Protein AF-A0AAP1RC99-F1 (afdb_monomer_lite)

Radius of gyration: 32.07 Å; chains: 1; bounding box: 82×51×66 Å

Organism: Escherichia coli (NCBI:txid562)

Structure (mmCIF, N/CA/C/O backbone):
data_AF-A0AAP1RC99-F1
#
_entry.id   AF-A0AAP1RC99-F1
#
loop_
_atom_site.group_PDB
_atom_site.id
_atom_site.type_symbol
_atom_site.label_atom_id
_atom_site.label_alt_id
_atom_site.label_comp_id
_atom_site.label_asym_id
_atom_site.label_entity_id
_atom_site.label_seq_id
_atom_site.pdbx_PDB_ins_code
_atom_site.Cartn_x
_atom_site.Cartn_y
_atom_site.Cartn_z
_atom_site.occupancy
_atom_site.B_iso_or_equiv
_atom_site.auth_seq_id
_atom_site.auth_comp_id
_atom_site.auth_asym_id
_atom_site.auth_atom_id
_atom_site.pdbx_PDB_model_num
ATOM 1 N N . LEU A 1 1 ? 2.411 7.447 -9.558 1.00 87.31 1 LEU A N 1
ATOM 2 C CA . LEU A 1 1 ? 3.625 6.627 -9.796 1.00 87.31 1 LEU A CA 1
ATOM 3 C C . LEU A 1 1 ? 3.711 6.108 -11.229 1.00 87.31 1 LEU A C 1
ATOM 5 O O . LEU A 1 1 ? 4.695 6.411 -11.878 1.00 87.31 1 LEU A O 1
ATOM 9 N N . TRP A 1 2 ? 2.696 5.410 -11.758 1.00 92.44 2 TRP A N 1
ATOM 10 C CA . TRP A 1 2 ? 2.765 4.776 -13.090 1.00 92.44 2 TRP A CA 1
ATOM 11 C C . TRP A 1 2 ? 3.140 5.710 -14.260 1.00 92.44 2 TRP A C 1
ATOM 13 O O . TRP A 1 2 ? 3.848 5.300 -15.169 1.00 92.44 2 TRP A O 1
ATOM 23 N N . GLN A 1 3 ? 2.738 6.984 -14.214 1.00 89.56 3 GLN A N 1
ATOM 24 C CA . GLN A 1 3 ? 3.096 7.988 -15.229 1.00 89.56 3 GLN A CA 1
ATOM 25 C C . GLN A 1 3 ? 4.590 8.364 -15.239 1.00 89.56 3 GLN A C 1
ATOM 27 O O . GLN A 1 3 ? 5.083 8.886 -16.235 1.00 89.56 3 GLN A O 1
ATOM 32 N N . LEU A 1 4 ? 5.323 8.080 -14.157 1.00 91.50 4 LEU A N 1
ATOM 33 C CA . LEU A 1 4 ? 6.732 8.443 -13.969 1.00 91.50 4 LEU A CA 1
ATOM 34 C C . LEU A 1 4 ? 7.697 7.391 -14.549 1.00 91.50 4 LEU A C 1
ATOM 36 O O . LEU A 1 4 ? 8.807 7.231 -14.051 1.00 91.50 4 LEU A O 1
ATOM 40 N N . GLN A 1 5 ? 7.268 6.638 -15.566 1.00 92.12 5 GLN A N 1
ATOM 41 C CA . GLN A 1 5 ? 8.114 5.635 -16.209 1.00 92.12 5 GLN A CA 1
ATOM 42 C C . GLN A 1 5 ? 9.128 6.257 -17.171 1.00 92.12 5 GLN A C 1
ATOM 44 O O . GLN A 1 5 ? 8.758 7.033 -18.062 1.00 92.12 5 GLN A O 1
ATOM 49 N N . LEU A 1 6 ? 10.381 5.820 -17.032 1.00 89.75 6 LEU A N 1
ATOM 50 C CA . LEU A 1 6 ? 11.527 6.187 -17.872 1.00 89.75 6 LEU A CA 1
ATOM 51 C C . LEU A 1 6 ? 11.707 5.272 -19.099 1.00 89.75 6 LEU A C 1
ATOM 53 O O . LEU A 1 6 ? 12.598 5.497 -19.908 1.00 89.75 6 LEU A O 1
ATOM 57 N N . LEU A 1 7 ? 10.874 4.239 -19.228 1.00 90.44 7 LEU A N 1
ATOM 58 C CA . LEU A 1 7 ? 10.983 3.202 -20.253 1.00 90.44 7 LEU A CA 1
ATOM 59 C C . LEU A 1 7 ? 10.364 3.629 -21.596 1.00 90.44 7 LEU A C 1
ATOM 61 O O . LEU A 1 7 ? 9.297 4.254 -21.606 1.00 90.44 7 LEU A O 1
ATOM 65 N N . GLN A 1 8 ? 10.973 3.245 -22.726 1.00 87.06 8 GLN A N 1
ATOM 66 C CA . GLN A 1 8 ? 10.471 3.593 -24.065 1.00 87.06 8 GLN A CA 1
ATOM 67 C C . GLN A 1 8 ? 9.233 2.780 -24.469 1.00 87.06 8 GLN A C 1
ATOM 69 O O . GLN A 1 8 ? 8.338 3.307 -25.125 1.00 87.06 8 GLN A O 1
ATOM 74 N N . ARG A 1 9 ? 9.136 1.505 -24.058 1.00 87.69 9 ARG A N 1
ATOM 75 C CA . ARG A 1 9 ? 7.999 0.611 -24.369 1.00 87.69 9 ARG A CA 1
ATOM 76 C C . ARG A 1 9 ? 7.005 0.524 -23.208 1.00 87.69 9 ARG A C 1
ATOM 78 O O . ARG A 1 9 ? 6.533 -0.557 -22.855 1.00 87.69 9 ARG A O 1
ATOM 85 N N . LYS A 1 10 ? 6.713 1.670 -22.592 1.00 85.44 10 LYS A N 1
ATOM 86 C CA . LYS A 1 10 ? 5.780 1.762 -21.466 1.00 85.44 10 LYS A CA 1
ATOM 87 C C . LYS A 1 10 ? 4.327 1.633 -21.904 1.00 85.44 10 LYS A C 1
ATOM 89 O O . LYS A 1 10 ? 3.908 2.214 -22.903 1.00 85.44 10 LYS A O 1
ATOM 94 N N . ASP A 1 11 ? 3.546 0.942 -21.085 1.00 84.81 11 ASP A N 1
ATOM 95 C CA . ASP A 1 11 ? 2.097 0.916 -21.228 1.00 84.81 11 ASP A CA 1
ATOM 96 C C . ASP A 1 11 ? 1.486 2.189 -20.638 1.00 84.81 11 ASP A C 1
ATOM 98 O O . ASP A 1 11 ? 1.766 2.562 -19.495 1.00 84.81 11 ASP A O 1
ATOM 102 N N . ALA A 1 12 ? 0.613 2.846 -21.406 1.00 81.06 12 ALA A N 1
ATOM 103 C CA . ALA A 1 12 ? -0.083 4.050 -20.952 1.00 81.06 12 ALA A CA 1
ATOM 104 C C . ALA A 1 12 ? -1.009 3.771 -19.754 1.00 81.06 12 ALA A C 1
ATOM 106 O O . ALA A 1 12 ? -1.162 4.614 -18.869 1.00 81.06 12 ALA A O 1
ATOM 107 N N . LEU A 1 13 ? -1.603 2.576 -19.717 1.00 88.88 13 LEU A N 1
ATOM 108 C CA . LEU A 1 13 ? -2.510 2.132 -18.666 1.00 88.88 13 LEU A CA 1
ATOM 109 C C . LEU A 1 13 ? -1.835 1.081 -17.786 1.00 88.88 13 LEU A C 1
ATOM 111 O O . LEU A 1 13 ? -1.101 0.220 -18.266 1.00 88.88 13 LEU A O 1
ATOM 115 N N . LEU A 1 14 ? -2.106 1.155 -16.485 1.00 90.62 14 LEU A N 1
ATOM 116 C CA . LEU A 1 14 ? -1.709 0.124 -15.535 1.00 90.62 14 LEU A CA 1
ATOM 117 C C . LEU A 1 14 ? -2.698 -1.040 -15.643 1.00 90.62 14 LEU A C 1
ATOM 119 O O . LEU A 1 14 ? -3.851 -0.879 -15.245 1.00 90.62 14 LEU A O 1
ATOM 123 N N . SER A 1 15 ? -2.233 -2.181 -16.157 1.00 92.69 15 SER A N 1
ATOM 124 C CA . SER A 1 15 ? -3.002 -3.432 -16.175 1.00 92.69 15 SER A CA 1
ATOM 125 C C . SER A 1 15 ? -3.351 -3.885 -14.756 1.00 92.69 15 SER A C 1
ATOM 127 O O . SER A 1 15 ? -2.543 -3.713 -13.837 1.00 92.69 15 SER A O 1
ATOM 129 N N . ASP A 1 16 ? -4.528 -4.490 -14.596 1.00 93.75 16 ASP A N 1
ATOM 130 C CA . ASP A 1 16 ? -4.992 -5.061 -13.328 1.00 93.75 16 ASP A CA 1
ATOM 131 C C . ASP A 1 16 ? -4.020 -6.133 -12.825 1.00 93.75 16 ASP A C 1
ATOM 133 O O . ASP A 1 16 ? -3.611 -6.087 -11.673 1.00 93.75 16 ASP A O 1
ATOM 137 N N . GLU A 1 17 ? -3.502 -6.982 -13.716 1.00 95.25 17 GLU A N 1
ATOM 138 C CA . GLU A 1 17 ? -2.496 -7.993 -13.369 1.00 95.25 17 GLU A CA 1
ATOM 139 C C . GLU A 1 17 ? -1.248 -7.364 -12.727 1.00 95.25 17 GLU A C 1
ATOM 141 O O . GLU A 1 17 ? -0.779 -7.792 -11.675 1.00 95.25 17 GLU A O 1
ATOM 146 N N . VAL A 1 18 ? -0.705 -6.309 -13.341 1.00 94.75 18 VAL A N 1
ATOM 147 C CA . VAL A 1 18 ? 0.486 -5.625 -12.815 1.00 94.75 18 VAL A CA 1
ATOM 148 C C . VAL A 1 18 ? 0.160 -4.926 -11.499 1.00 94.75 18 VAL A C 1
ATOM 150 O O . VAL A 1 18 ? 0.995 -4.917 -10.597 1.00 94.75 18 VAL A O 1
ATOM 153 N N . ARG A 1 19 ? -1.044 -4.356 -11.369 1.00 95.31 19 ARG A N 1
ATOM 154 C CA . ARG A 1 19 ? -1.505 -3.713 -10.135 1.00 95.31 19 ARG A CA 1
ATOM 155 C C . ARG A 1 19 ? -1.596 -4.712 -8.988 1.00 95.31 19 ARG A C 1
ATOM 157 O O . ARG A 1 19 ? -1.076 -4.425 -7.911 1.00 95.31 19 ARG A O 1
ATOM 164 N N . ASP A 1 20 ? -2.196 -5.867 -9.239 1.00 96.50 20 ASP A N 1
ATOM 165 C CA . ASP A 1 20 ? -2.406 -6.911 -8.243 1.00 96.50 20 ASP A CA 1
ATOM 166 C C . ASP A 1 20 ? -1.072 -7.476 -7.773 1.00 96.50 20 ASP A C 1
ATOM 168 O O . ASP A 1 20 ? -0.822 -7.534 -6.572 1.00 96.50 20 ASP A O 1
ATOM 172 N N . VAL A 1 21 ? -0.153 -7.773 -8.698 1.00 97.00 21 VAL A N 1
ATOM 173 C CA . VAL A 1 21 ? 1.202 -8.221 -8.344 1.00 97.00 21 VAL A CA 1
ATOM 174 C C . VAL A 1 21 ? 1.964 -7.142 -7.581 1.00 97.00 21 VAL A C 1
ATOM 176 O O . VAL A 1 21 ? 2.663 -7.429 -6.612 1.00 97.00 21 VAL A O 1
ATOM 179 N N . TRP A 1 22 ? 1.834 -5.879 -7.972 1.00 96.00 22 TRP A N 1
ATOM 180 C CA . TRP A 1 22 ? 2.519 -4.793 -7.280 1.00 96.00 22 TRP A CA 1
ATOM 181 C C . TRP A 1 22 ? 2.012 -4.623 -5.841 1.00 96.00 22 TRP A C 1
ATOM 183 O O . TRP A 1 22 ? 2.822 -4.429 -4.928 1.00 96.00 22 TRP A O 1
ATOM 193 N N . TYR A 1 23 ? 0.705 -4.767 -5.609 1.00 96.50 23 TYR A N 1
ATOM 194 C CA . TYR A 1 23 ? 0.129 -4.800 -4.265 1.00 96.50 23 TYR A CA 1
ATOM 195 C C . TYR A 1 23 ? 0.543 -6.061 -3.498 1.00 96.50 23 TYR A C 1
ATOM 197 O O . TYR A 1 23 ? 1.022 -5.958 -2.374 1.00 96.50 23 TYR A O 1
ATOM 205 N N . GLU A 1 24 ? 0.455 -7.240 -4.113 1.00 95.94 24 GLU A N 1
ATOM 206 C CA . GLU A 1 24 ? 0.850 -8.524 -3.523 1.00 95.94 24 GLU A CA 1
ATOM 207 C C . GLU A 1 24 ? 2.291 -8.476 -2.995 1.00 95.94 24 GLU A C 1
ATOM 209 O O . GLU A 1 24 ? 2.569 -8.908 -1.875 1.00 95.94 24 GLU A O 1
ATOM 214 N N . LEU A 1 25 ? 3.220 -7.915 -3.766 1.00 96.25 25 LEU A N 1
ATOM 215 C CA . LEU A 1 25 ? 4.634 -7.864 -3.399 1.00 96.25 25 LEU A CA 1
ATOM 216 C C . LEU A 1 25 ? 4.946 -6.764 -2.380 1.00 96.25 25 LEU A C 1
ATOM 218 O O . LEU A 1 25 ? 5.854 -6.933 -1.576 1.00 96.25 25 LEU A O 1
ATOM 222 N N . SER A 1 26 ? 4.205 -5.656 -2.383 1.00 95.94 26 SER A N 1
ATOM 223 C CA . SER A 1 26 ? 4.454 -4.523 -1.478 1.00 95.94 26 SER A CA 1
ATOM 224 C C . SER A 1 26 ? 3.626 -4.538 -0.195 1.00 95.94 26 SER A C 1
ATOM 226 O O . SER A 1 26 ? 3.974 -3.836 0.752 1.00 95.94 26 SER A O 1
ATOM 228 N N . GLN A 1 27 ? 2.519 -5.284 -0.175 1.00 94.62 27 GLN A N 1
ATOM 229 C CA . GLN A 1 27 ? 1.502 -5.286 0.884 1.00 94.62 27 GLN A CA 1
ATOM 230 C C . GLN A 1 27 ? 1.015 -3.873 1.265 1.00 94.62 27 GLN A C 1
ATOM 232 O O . GLN A 1 27 ? 0.626 -3.621 2.400 1.00 94.62 27 GLN A O 1
ATOM 237 N N . GLY A 1 28 ? 1.066 -2.922 0.323 1.00 91.75 28 GLY A N 1
ATOM 238 C CA . GLY A 1 28 ? 0.661 -1.533 0.554 1.00 91.75 28 GLY A CA 1
ATOM 239 C C . GLY A 1 28 ? 1.684 -0.667 1.300 1.00 91.75 28 GLY A C 1
ATOM 240 O O . GLY A 1 28 ? 1.413 0.508 1.548 1.00 91.75 28 GLY A O 1
ATOM 241 N N . VAL A 1 29 ? 2.875 -1.185 1.619 1.00 92.31 29 VAL A N 1
ATOM 242 C CA . VAL A 1 29 ? 3.945 -0.382 2.224 1.00 92.31 29 VAL A CA 1
ATOM 243 C C . VAL A 1 29 ? 4.491 0.588 1.175 1.00 92.31 29 VAL A C 1
ATOM 245 O O . VAL A 1 29 ? 5.240 0.198 0.281 1.00 92.31 29 VAL A O 1
ATOM 248 N N . MET A 1 30 ? 4.118 1.866 1.285 1.00 91.88 30 MET A N 1
ATOM 249 C CA . MET A 1 30 ? 4.397 2.910 0.283 1.00 91.88 30 MET A CA 1
ATOM 250 C C . MET A 1 30 ? 5.868 3.000 -0.132 1.00 91.88 30 MET A C 1
ATOM 252 O O . MET A 1 30 ? 6.180 3.155 -1.312 1.00 91.88 30 MET A O 1
ATOM 256 N N . ASP A 1 31 ? 6.779 2.870 0.825 1.00 89.88 31 ASP A N 1
ATOM 257 C CA . ASP A 1 31 ? 8.212 2.910 0.554 1.00 89.88 31 ASP A CA 1
ATOM 258 C C . ASP A 1 31 ? 8.678 1.711 -0.300 1.00 89.88 31 ASP A C 1
ATOM 260 O O . ASP A 1 31 ? 9.434 1.874 -1.260 1.00 89.88 31 ASP A O 1
ATOM 264 N N . ILE A 1 32 ? 8.134 0.516 -0.038 1.00 93.06 32 ILE A N 1
ATOM 265 C CA . ILE A 1 32 ? 8.371 -0.683 -0.852 1.00 93.06 32 ILE A CA 1
ATOM 266 C C . ILE A 1 32 ? 7.745 -0.539 -2.238 1.00 93.06 32 ILE A C 1
ATOM 268 O O . ILE A 1 32 ? 8.381 -0.901 -3.225 1.00 93.06 32 ILE A O 1
ATOM 272 N N . VAL A 1 33 ? 6.539 0.031 -2.342 1.00 95.50 33 VAL A N 1
ATOM 273 C CA . VAL A 1 33 ? 5.868 0.300 -3.628 1.00 95.50 33 VAL A CA 1
ATOM 274 C C . VAL A 1 33 ? 6.779 1.120 -4.545 1.00 95.50 33 VAL A C 1
ATOM 276 O O . VAL A 1 33 ? 6.993 0.741 -5.700 1.00 95.50 33 VAL A O 1
ATOM 279 N N . VAL A 1 34 ? 7.341 2.220 -4.032 1.00 94.00 34 VAL A N 1
ATOM 280 C CA . VAL A 1 34 ? 8.225 3.113 -4.794 1.00 94.00 34 VAL A CA 1
ATOM 281 C C . VAL A 1 34 ? 9.539 2.420 -5.146 1.00 94.00 34 VAL A C 1
ATOM 283 O O . VAL A 1 34 ? 9.938 2.440 -6.312 1.00 94.00 34 VAL A O 1
ATOM 286 N N . LYS A 1 35 ? 10.195 1.771 -4.177 1.00 92.50 35 LYS A N 1
ATOM 287 C CA . LYS A 1 35 ? 11.468 1.070 -4.404 1.00 92.50 35 LYS A CA 1
ATOM 288 C C . LYS A 1 35 ? 11.330 -0.045 -5.437 1.00 92.50 35 LYS A C 1
ATOM 290 O O . LYS A 1 35 ? 12.117 -0.097 -6.378 1.00 92.50 35 LYS A O 1
ATOM 295 N N . LEU A 1 36 ? 10.297 -0.877 -5.317 1.00 93.88 36 LEU A N 1
ATOM 296 C CA . LEU A 1 36 ? 10.011 -1.952 -6.264 1.00 93.88 36 LEU A CA 1
ATOM 297 C C . LEU A 1 36 ? 9.782 -1.405 -7.680 1.00 93.88 36 LEU A C 1
ATOM 299 O O . LEU A 1 36 ? 10.300 -1.961 -8.644 1.00 93.88 36 LEU A O 1
ATOM 303 N N . PHE A 1 37 ? 9.075 -0.281 -7.815 1.00 94.88 37 PHE A N 1
ATOM 304 C CA . PHE A 1 37 ? 8.835 0.365 -9.107 1.00 94.88 37 PHE A CA 1
ATOM 305 C C . PHE A 1 37 ? 10.100 0.935 -9.751 1.00 94.88 37 PHE A C 1
ATOM 307 O O . PHE A 1 37 ? 10.299 0.781 -10.955 1.00 94.88 37 PHE A O 1
ATOM 314 N N . VAL A 1 38 ? 10.967 1.586 -8.974 1.00 93.31 38 VAL A N 1
ATOM 315 C CA . VAL A 1 38 ? 12.242 2.112 -9.486 1.00 93.31 38 VAL A CA 1
ATOM 316 C C . VAL A 1 38 ? 13.166 0.963 -9.896 1.00 93.31 38 VAL A C 1
ATOM 318 O O . VAL A 1 38 ? 13.690 0.965 -11.008 1.00 93.31 38 VAL A O 1
ATOM 321 N N . LEU A 1 39 ? 13.309 -0.057 -9.049 1.00 93.12 39 LEU A N 1
ATOM 322 C CA . LEU A 1 39 ? 14.155 -1.220 -9.328 1.00 93.12 39 LEU A CA 1
ATOM 323 C C . LEU A 1 39 ? 13.654 -2.030 -10.534 1.00 93.12 39 LEU A C 1
ATOM 325 O O . LEU A 1 39 ? 14.459 -2.461 -11.359 1.00 93.12 39 LEU A O 1
ATOM 329 N N . ALA A 1 40 ? 12.337 -2.179 -10.700 1.00 93.88 40 ALA A N 1
ATOM 330 C CA . ALA A 1 40 ? 11.742 -2.823 -11.872 1.00 93.88 40 ALA A CA 1
ATOM 331 C C . ALA A 1 40 ? 12.078 -2.099 -13.179 1.00 93.88 40 ALA A C 1
ATOM 333 O O . ALA A 1 40 ? 12.377 -2.754 -14.176 1.00 93.88 40 ALA A O 1
ATOM 334 N N . GLN A 1 41 ? 12.090 -0.764 -13.177 1.00 91.31 41 GLN A N 1
ATOM 335 C CA . GLN A 1 41 ? 12.506 0.010 -14.348 1.00 91.31 41 GLN A CA 1
ATOM 336 C C . GLN A 1 41 ? 13.991 -0.174 -14.656 1.00 91.31 41 GLN A C 1
ATOM 338 O O . GLN A 1 41 ? 14.350 -0.401 -15.808 1.00 91.31 41 GLN A O 1
ATOM 343 N N . LEU A 1 42 ? 14.849 -0.133 -13.635 1.00 91.44 42 LEU A N 1
ATOM 344 C CA . LEU A 1 42 ? 16.284 -0.360 -13.812 1.00 91.44 42 LEU A CA 1
ATOM 345 C C . LEU A 1 42 ? 16.571 -1.765 -14.355 1.00 91.44 42 LEU A C 1
ATOM 347 O O . LEU A 1 42 ? 17.385 -1.916 -15.266 1.00 91.44 42 LEU A O 1
ATOM 351 N N . ARG A 1 43 ? 15.866 -2.793 -13.865 1.00 89.81 43 ARG A N 1
ATOM 352 C CA . ARG A 1 43 ? 15.999 -4.158 -14.390 1.00 89.81 43 ARG A CA 1
ATOM 353 C C . ARG A 1 43 ? 15.468 -4.281 -15.820 1.00 89.81 43 ARG A C 1
ATOM 355 O O . ARG A 1 43 ? 16.124 -4.912 -16.642 1.00 89.81 43 ARG A O 1
ATOM 362 N N . ALA A 1 44 ? 14.337 -3.657 -16.139 1.00 89.50 44 ALA A N 1
ATOM 363 C CA . ALA A 1 44 ? 13.802 -3.624 -17.501 1.00 89.50 44 ALA A CA 1
ATOM 364 C C . ALA A 1 44 ? 14.787 -2.973 -18.495 1.00 89.50 44 ALA A C 1
ATOM 366 O O . ALA A 1 44 ? 14.998 -3.508 -19.584 1.00 89.50 44 ALA A O 1
ATOM 367 N N . LEU A 1 45 ? 15.450 -1.880 -18.094 1.00 90.06 45 LEU A N 1
ATOM 368 C CA . LEU A 1 45 ? 16.522 -1.244 -18.873 1.00 90.06 45 LEU A CA 1
ATOM 369 C C . LEU A 1 45 ? 17.725 -2.180 -19.054 1.00 90.06 45 LEU A C 1
ATOM 371 O O . LEU A 1 45 ? 18.199 -2.358 -20.172 1.00 90.06 45 LEU A O 1
ATOM 375 N N . ALA A 1 46 ? 18.190 -2.823 -17.979 1.00 86.19 46 ALA A N 1
ATOM 376 C CA . ALA A 1 46 ? 19.342 -3.727 -18.026 1.00 86.19 46 ALA A CA 1
ATOM 377 C C . ALA A 1 46 ? 19.111 -4.958 -18.923 1.00 86.19 46 ALA A C 1
ATOM 379 O O . ALA A 1 46 ? 20.036 -5.428 -19.579 1.00 86.19 46 ALA A O 1
ATOM 380 N N . LEU A 1 47 ? 17.878 -5.468 -18.973 1.00 86.38 47 LEU A N 1
ATOM 381 C CA . LEU A 1 47 ? 17.491 -6.594 -19.827 1.00 86.38 47 LEU A CA 1
ATOM 382 C C . LEU A 1 47 ? 17.217 -6.181 -21.286 1.00 86.38 47 LEU A C 1
ATOM 384 O O . LEU A 1 47 ? 16.939 -7.043 -22.118 1.00 86.38 47 LEU A O 1
ATOM 388 N N . GLY A 1 48 ? 17.230 -4.880 -21.602 1.00 85.94 48 GLY A N 1
ATOM 389 C CA . GLY A 1 48 ? 16.871 -4.341 -22.920 1.00 85.94 48 GLY A CA 1
ATOM 390 C C . GLY A 1 48 ? 15.384 -4.478 -23.274 1.00 85.94 48 GLY A C 1
ATOM 391 O O . GLY A 1 48 ? 14.955 -4.083 -24.359 1.00 85.94 48 GLY A O 1
ATOM 392 N N . ASN A 1 49 ? 14.578 -5.028 -22.364 1.00 85.00 49 ASN A N 1
ATOM 393 C CA . ASN A 1 49 ? 13.134 -5.116 -22.497 1.00 85.00 49 ASN A CA 1
ATOM 394 C C . ASN A 1 49 ? 12.502 -4.041 -21.620 1.00 85.00 49 ASN A C 1
ATOM 396 O O . ASN A 1 49 ? 12.088 -4.302 -20.493 1.00 85.00 49 ASN A O 1
ATOM 400 N N . GLU A 1 50 ? 12.470 -2.822 -22.154 1.00 90.44 50 GLU A N 1
ATOM 401 C CA . GLU A 1 50 ? 12.027 -1.605 -21.475 1.00 90.44 50 GLU A CA 1
ATOM 402 C C . GLU A 1 50 ? 10.505 -1.561 -21.254 1.00 90.44 50 GLU A C 1
ATOM 404 O O . GLU A 1 50 ? 9.805 -0.660 -21.717 1.00 90.44 50 GLU A O 1
ATOM 409 N N . ARG A 1 51 ? 9.971 -2.561 -20.557 1.00 91.81 51 ARG A N 1
ATOM 410 C CA . ARG A 1 51 ? 8.571 -2.672 -20.163 1.00 91.81 51 ARG A CA 1
ATOM 411 C C . ARG A 1 51 ? 8.474 -3.346 -18.800 1.00 91.81 51 ARG A C 1
ATOM 413 O O . ARG A 1 51 ? 9.060 -4.404 -18.577 1.00 91.81 51 ARG A O 1
ATOM 420 N N . ILE A 1 52 ? 7.698 -2.758 -17.891 1.00 93.00 52 ILE A N 1
ATOM 421 C CA . ILE A 1 52 ? 7.396 -3.391 -16.602 1.00 93.00 52 ILE A CA 1
ATOM 422 C C . ILE A 1 52 ? 6.351 -4.480 -16.834 1.00 93.00 52 ILE A C 1
ATOM 424 O O . ILE A 1 52 ? 5.262 -4.209 -17.330 1.00 93.00 52 ILE A O 1
ATOM 428 N N . THR A 1 53 ? 6.677 -5.707 -16.440 1.00 93.50 53 THR A N 1
ATOM 429 C CA . THR A 1 53 ? 5.757 -6.850 -16.457 1.00 93.50 53 THR A CA 1
ATOM 430 C C . THR A 1 53 ? 5.641 -7.443 -15.056 1.00 93.50 53 THR A C 1
ATOM 432 O O . THR A 1 53 ? 6.515 -7.227 -14.210 1.00 93.50 53 THR A O 1
ATOM 435 N N . ALA A 1 54 ? 4.591 -8.230 -14.808 1.00 95.19 54 ALA A N 1
ATOM 436 C CA . ALA A 1 54 ? 4.435 -8.971 -13.555 1.00 95.19 54 ALA A CA 1
ATOM 437 C C . ALA A 1 54 ? 5.659 -9.858 -13.252 1.00 95.19 54 ALA A C 1
ATOM 439 O O . ALA A 1 54 ? 6.114 -9.923 -12.111 1.00 95.19 54 ALA A O 1
ATOM 440 N N . GLY A 1 55 ? 6.248 -10.476 -14.283 1.00 94.75 55 GLY A N 1
ATOM 441 C CA . GLY A 1 55 ? 7.471 -11.271 -14.154 1.00 94.75 55 GLY A CA 1
ATOM 442 C C . GLY A 1 55 ? 8.667 -10.453 -13.663 1.00 94.75 55 GLY A C 1
ATOM 443 O O . GLY A 1 55 ? 9.332 -10.862 -12.713 1.00 94.75 55 GLY A O 1
ATOM 444 N N . VAL A 1 56 ? 8.897 -9.267 -14.243 1.00 94.31 56 VAL A N 1
ATOM 445 C CA . VAL A 1 56 ? 9.980 -8.362 -13.811 1.00 94.31 56 VAL A CA 1
ATOM 446 C C . VAL A 1 56 ? 9.785 -7.934 -12.355 1.00 94.31 56 VAL A C 1
ATOM 448 O O . VAL A 1 56 ? 10.742 -7.950 -11.585 1.00 94.31 56 VAL A O 1
ATOM 451 N N . LEU A 1 57 ? 8.553 -7.610 -11.949 1.00 96.12 57 LEU A N 1
ATOM 452 C CA . LEU A 1 57 ? 8.251 -7.253 -10.559 1.00 96.12 57 LEU A CA 1
ATOM 453 C C . LEU A 1 57 ? 8.557 -8.403 -9.590 1.00 96.12 57 LEU A C 1
ATOM 455 O O . LEU A 1 57 ? 9.211 -8.179 -8.572 1.00 96.12 57 LEU A O 1
ATOM 459 N N . ARG A 1 58 ? 8.135 -9.633 -9.913 1.00 97.00 58 ARG A N 1
ATOM 460 C CA . ARG A 1 58 ? 8.394 -10.816 -9.073 1.00 97.00 58 ARG A CA 1
ATOM 461 C C . ARG A 1 58 ? 9.888 -11.113 -8.950 1.00 97.00 58 ARG A C 1
ATOM 463 O O . ARG A 1 58 ? 10.353 -11.374 -7.845 1.00 97.00 58 ARG A O 1
ATOM 470 N N . GLN A 1 59 ? 10.640 -11.019 -10.046 1.00 95.06 59 GLN A N 1
ATOM 471 C CA . GLN A 1 59 ? 12.092 -11.216 -10.026 1.00 95.06 59 GLN A CA 1
ATOM 472 C C . GLN A 1 59 ? 12.801 -10.158 -9.182 1.00 95.06 59 GLN A C 1
ATOM 474 O O . GLN A 1 59 ? 13.575 -10.495 -8.295 1.00 95.06 59 GLN A O 1
ATOM 479 N N . VAL A 1 60 ? 12.494 -8.877 -9.397 1.00 94.12 60 VAL A N 1
ATOM 480 C CA . VAL A 1 60 ? 13.098 -7.787 -8.615 1.00 94.12 60 VAL A CA 1
ATOM 481 C C . VAL A 1 60 ? 12.773 -7.920 -7.134 1.00 94.12 60 VAL A C 1
ATOM 483 O O . VAL A 1 60 ? 13.649 -7.724 -6.297 1.00 94.12 60 VAL A O 1
ATOM 486 N N . TYR A 1 61 ? 11.542 -8.295 -6.796 1.00 95.31 61 TYR A N 1
ATOM 487 C CA . TYR A 1 61 ? 11.189 -8.587 -5.415 1.00 95.31 61 TYR A CA 1
ATOM 488 C C . TYR A 1 61 ? 12.052 -9.712 -4.839 1.00 95.31 61 TYR A C 1
ATOM 490 O O . TYR A 1 61 ? 12.618 -9.541 -3.761 1.00 95.31 61 TYR A O 1
ATOM 498 N N . GLN A 1 62 ? 12.176 -10.837 -5.550 1.00 94.50 62 GLN A N 1
ATOM 499 C CA . GLN A 1 62 ? 12.956 -11.990 -5.098 1.00 94.50 62 GLN A CA 1
ATOM 500 C C . GLN A 1 62 ? 14.443 -11.677 -4.928 1.00 94.50 62 GLN A C 1
ATOM 502 O O . GLN A 1 62 ? 15.055 -12.159 -3.976 1.00 94.50 62 GLN A O 1
ATOM 507 N N . ASP A 1 63 ? 15.010 -10.864 -5.813 1.00 90.06 63 ASP A N 1
ATOM 508 C CA . ASP A 1 63 ? 16.446 -10.606 -5.847 1.00 90.06 63 ASP A CA 1
ATOM 509 C C . ASP A 1 63 ? 16.859 -9.461 -4.920 1.00 90.06 63 ASP A C 1
ATOM 511 O O . ASP A 1 63 ? 17.798 -9.617 -4.137 1.00 90.06 63 ASP A O 1
ATOM 515 N N . GLU A 1 64 ? 16.139 -8.338 -4.976 1.00 87.81 64 GLU A N 1
ATOM 516 C CA . GLU A 1 64 ? 16.575 -7.052 -4.416 1.00 87.81 64 GLU A CA 1
ATOM 517 C C . GLU A 1 64 ? 15.905 -6.720 -3.069 1.00 87.81 64 GLU A C 1
ATOM 519 O O . GLU A 1 64 ? 16.430 -5.924 -2.292 1.00 87.81 64 GLU A O 1
ATOM 524 N N . LEU A 1 65 ? 14.751 -7.327 -2.753 1.00 87.19 65 LEU A N 1
ATOM 525 C CA . LEU A 1 65 ? 13.970 -7.027 -1.539 1.00 87.19 65 LEU A CA 1
ATOM 526 C C . LEU A 1 65 ? 14.007 -8.140 -0.478 1.00 87.19 65 LEU A C 1
ATOM 528 O O . LEU A 1 65 ? 13.203 -8.127 0.453 1.00 87.19 65 LEU A O 1
ATOM 532 N N . LYS A 1 66 ? 14.965 -9.072 -0.560 1.00 88.25 66 LYS A N 1
ATOM 533 C CA . LYS A 1 66 ? 15.113 -10.201 0.386 1.00 88.25 66 LYS A CA 1
ATOM 534 C C . LYS A 1 66 ? 15.016 -9.815 1.870 1.00 88.25 66 LYS A C 1
ATOM 536 O O . LYS A 1 66 ? 14.306 -10.506 2.599 1.00 88.25 66 LYS A O 1
ATOM 541 N N . PRO A 1 67 ? 15.656 -8.725 2.346 1.00 87.69 67 PRO A N 1
ATOM 542 C CA . PRO A 1 67 ? 15.628 -8.386 3.771 1.00 87.69 67 PRO A CA 1
ATOM 543 C C . PRO A 1 67 ? 14.225 -8.086 4.311 1.00 87.69 67 PRO A C 1
ATOM 545 O O . PRO A 1 67 ? 13.959 -8.328 5.483 1.00 87.69 67 PRO A O 1
ATOM 548 N N . VAL A 1 68 ? 13.322 -7.580 3.465 1.00 87.62 68 VAL A N 1
ATOM 549 C CA . VAL A 1 68 ? 11.964 -7.185 3.871 1.00 87.62 68 VAL A CA 1
ATOM 550 C C . VAL A 1 68 ? 10.925 -8.281 3.627 1.00 87.62 68 VAL A C 1
ATOM 552 O O . VAL A 1 68 ? 9.776 -8.128 4.038 1.00 87.62 68 VAL A O 1
ATOM 555 N N . HIS A 1 69 ? 11.293 -9.406 2.998 1.00 91.50 69 HIS A N 1
ATOM 556 C CA . HIS A 1 69 ? 10.366 -10.522 2.755 1.00 91.50 69 HIS A CA 1
ATOM 557 C C . HIS A 1 69 ? 9.684 -11.033 4.026 1.00 91.50 69 HIS A C 1
ATOM 559 O O . HIS A 1 69 ? 8.461 -11.148 3.989 1.00 91.50 69 HIS A O 1
ATOM 565 N N . PRO A 1 70 ? 10.384 -11.271 5.157 1.00 90.44 70 PRO A N 1
ATOM 566 C CA . PRO A 1 70 ? 9.731 -11.783 6.364 1.00 90.44 70 PRO A CA 1
ATOM 567 C C . PRO A 1 70 ? 8.672 -10.820 6.916 1.00 90.44 70 PRO A C 1
ATOM 569 O O . PRO A 1 70 ? 7.623 -11.250 7.392 1.00 90.44 70 PRO A O 1
ATOM 572 N N . MET A 1 71 ? 8.923 -9.511 6.804 1.00 90.06 71 MET A N 1
ATOM 573 C CA . MET A 1 71 ? 8.002 -8.457 7.244 1.00 90.06 71 MET A CA 1
ATOM 574 C C . MET A 1 71 ? 6.762 -8.410 6.344 1.00 90.06 71 MET A C 1
ATOM 576 O O . MET A 1 71 ? 5.632 -8.360 6.825 1.00 90.06 71 MET A O 1
ATOM 580 N N . LEU A 1 72 ? 6.960 -8.482 5.028 1.00 91.19 72 LEU A N 1
ATOM 581 C CA . LEU A 1 72 ? 5.872 -8.472 4.049 1.00 91.19 72 LEU A CA 1
ATOM 582 C C . LEU A 1 72 ? 5.056 -9.769 4.096 1.00 91.19 72 LEU A C 1
ATOM 584 O O . LEU A 1 72 ? 3.843 -9.744 3.931 1.00 91.19 72 LEU A O 1
ATOM 588 N N . GLU A 1 73 ? 5.688 -10.904 4.378 1.00 93.00 73 GLU A N 1
ATOM 589 C CA . GLU A 1 73 ? 4.995 -12.170 4.603 1.00 93.00 73 GLU A CA 1
ATOM 590 C C . GLU A 1 73 ? 4.188 -12.153 5.907 1.00 93.00 73 GLU A C 1
ATOM 592 O O . GLU A 1 73 ? 3.070 -12.667 5.945 1.00 93.00 73 GLU A O 1
ATOM 597 N N . ALA A 1 74 ? 4.702 -11.515 6.964 1.00 90.44 74 ALA A N 1
ATOM 598 C CA . ALA A 1 74 ? 3.938 -11.287 8.186 1.00 90.44 74 ALA A CA 1
ATOM 599 C C . ALA A 1 74 ? 2.677 -10.454 7.912 1.00 90.44 74 ALA A C 1
ATOM 601 O O . ALA A 1 74 ? 1.591 -10.870 8.315 1.00 90.44 74 ALA A O 1
ATOM 602 N N . LEU A 1 75 ? 2.794 -9.354 7.159 1.00 89.62 75 LEU A N 1
ATOM 603 C CA . LEU A 1 75 ? 1.642 -8.549 6.735 1.00 89.62 75 LEU A CA 1
ATOM 604 C C . LEU A 1 75 ? 0.650 -9.366 5.897 1.00 89.62 75 LEU A C 1
ATOM 606 O O . LEU A 1 75 ? -0.545 -9.348 6.179 1.00 89.62 75 LEU A O 1
ATOM 610 N N . ARG A 1 76 ? 1.145 -10.158 4.938 1.00 91.38 76 ARG A N 1
ATOM 611 C CA . ARG A 1 76 ? 0.309 -11.005 4.074 1.00 91.38 76 ARG A CA 1
ATOM 612 C C . ARG A 1 76 ? -0.442 -12.088 4.842 1.00 91.38 76 ARG A C 1
ATOM 614 O O . ARG A 1 76 ? -1.544 -12.457 4.456 1.00 91.38 76 ARG A O 1
ATOM 621 N N . SER A 1 77 ? 0.148 -12.604 5.920 1.00 89.81 77 SER A N 1
ATOM 622 C CA . SER A 1 77 ? -0.489 -13.631 6.749 1.00 89.81 77 SER A CA 1
ATOM 623 C C . SER A 1 77 ? -1.702 -13.116 7.525 1.00 89.81 77 SER A C 1
ATOM 625 O O . SER A 1 77 ? -2.526 -13.920 7.948 1.00 89.81 77 SER A O 1
ATOM 627 N N . GLY A 1 78 ? -1.794 -11.802 7.764 1.00 85.62 78 GLY A N 1
ATOM 628 C CA . GLY A 1 78 ? -2.828 -11.210 8.615 1.00 85.62 78 GLY A CA 1
ATOM 629 C C . GLY A 1 78 ? -2.755 -11.634 10.088 1.00 85.62 78 GLY A C 1
ATOM 630 O O . GLY A 1 78 ? -3.634 -11.268 10.861 1.00 85.62 78 GLY A O 1
ATOM 631 N N . ILE A 1 79 ? -1.729 -12.394 10.497 1.00 85.38 79 ILE A N 1
ATOM 632 C CA . ILE A 1 79 ? -1.590 -12.907 11.863 1.00 85.38 79 ILE A CA 1
ATOM 633 C C . ILE A 1 79 ? -0.989 -11.805 12.748 1.00 85.38 79 ILE A C 1
ATOM 635 O O . ILE A 1 79 ? 0.186 -11.460 12.558 1.00 85.38 79 ILE A O 1
ATOM 639 N N . PRO A 1 80 ? -1.722 -11.299 13.759 1.00 80.88 80 PRO A N 1
ATOM 640 C CA . PRO A 1 80 ? -1.259 -10.185 14.587 1.00 80.88 80 PRO A CA 1
ATOM 641 C C . PRO A 1 80 ? 0.080 -10.464 15.274 1.00 80.88 80 PRO A C 1
ATOM 643 O O . PRO A 1 80 ? 0.962 -9.614 15.303 1.00 80.88 80 PRO A O 1
ATOM 646 N N . GLU A 1 81 ? 0.285 -11.694 15.746 1.00 82.81 81 GLU A N 1
ATOM 647 C CA . GLU A 1 81 ? 1.512 -12.123 16.428 1.00 82.81 81 GLU A CA 1
ATOM 648 C C . GLU A 1 81 ? 2.752 -12.065 15.530 1.00 82.81 81 GLU A C 1
ATOM 650 O O . GLU A 1 81 ? 3.859 -11.824 16.010 1.00 82.81 81 GLU A O 1
ATOM 655 N N . ARG A 1 82 ? 2.592 -12.306 14.222 1.00 84.75 82 ARG A N 1
ATOM 656 C CA . ARG A 1 82 ? 3.693 -12.228 13.254 1.00 84.75 82 ARG A CA 1
ATOM 657 C C . ARG A 1 82 ? 3.987 -10.782 12.891 1.00 84.75 82 ARG A C 1
ATOM 659 O O . ARG A 1 82 ? 5.154 -10.428 12.776 1.00 84.75 82 ARG A O 1
ATOM 666 N N . ILE A 1 83 ? 2.949 -9.962 12.740 1.00 85.00 83 ILE A N 1
ATOM 667 C CA . ILE A 1 83 ? 3.071 -8.531 12.438 1.00 85.00 83 ILE A CA 1
ATOM 668 C C . ILE A 1 83 ? 3.738 -7.801 13.610 1.00 85.00 83 ILE A C 1
ATOM 670 O O . ILE A 1 83 ? 4.681 -7.042 13.398 1.00 85.00 83 ILE A O 1
ATOM 674 N N . ALA A 1 84 ? 3.340 -8.108 14.847 1.00 81.31 84 ALA A N 1
ATOM 675 C CA . ALA A 1 84 ? 3.890 -7.507 16.061 1.00 81.31 84 ALA A CA 1
ATOM 676 C C . ALA A 1 84 ? 5.408 -7.706 16.211 1.00 81.31 84 ALA A C 1
ATOM 678 O O . ALA A 1 84 ? 6.085 -6.837 16.747 1.00 81.31 84 ALA A O 1
ATOM 679 N N . ARG A 1 85 ? 5.974 -8.805 15.685 1.00 83.31 85 ARG A N 1
ATOM 680 C CA . ARG A 1 85 ? 7.433 -9.052 15.695 1.00 83.31 85 ARG A CA 1
ATOM 681 C C . ARG A 1 85 ? 8.231 -8.034 14.882 1.00 83.31 85 ARG A C 1
ATOM 683 O O . ARG A 1 85 ? 9.426 -7.892 15.112 1.00 83.31 85 ARG A O 1
ATOM 690 N N . TYR A 1 86 ? 7.583 -7.377 13.924 1.00 81.56 86 TYR A N 1
ATOM 691 C CA . TYR A 1 86 ? 8.190 -6.409 13.012 1.00 81.56 86 TYR A CA 1
ATOM 692 C C . TYR A 1 86 ? 7.556 -5.016 13.127 1.00 81.56 86 TYR A C 1
ATOM 694 O O . TYR A 1 86 ? 7.914 -4.118 12.366 1.00 81.56 86 TYR A O 1
ATOM 702 N N . SER A 1 87 ? 6.611 -4.833 14.056 1.00 68.94 87 SER A N 1
ATOM 703 C CA . SER A 1 87 ? 6.037 -3.531 14.367 1.00 68.94 87 SER A CA 1
ATOM 704 C C . SER A 1 87 ? 7.053 -2.767 15.204 1.00 68.94 87 SER A C 1
ATOM 706 O O . SER A 1 87 ? 7.173 -2.990 16.403 1.00 68.94 87 SER A O 1
ATOM 708 N N . ASP A 1 88 ? 7.790 -1.846 14.585 1.00 67.62 88 ASP A N 1
ATOM 709 C CA . ASP A 1 88 ? 8.721 -0.939 15.284 1.00 67.62 88 ASP A CA 1
ATOM 710 C C . ASP A 1 88 ? 7.985 0.021 16.258 1.00 67.62 88 ASP A C 1
ATOM 712 O O . ASP A 1 88 ? 8.581 0.854 16.935 1.00 67.62 88 ASP A O 1
ATOM 716 N N . LEU A 1 89 ? 6.656 -0.116 16.346 1.00 47.28 89 LEU A N 1
ATOM 717 C CA . LEU A 1 89 ? 5.758 0.515 17.301 1.00 47.28 89 LEU A CA 1
ATOM 718 C C . LEU A 1 89 ? 4.896 -0.564 17.973 1.00 47.28 89 LEU A C 1
ATOM 720 O O . LEU A 1 89 ? 3.678 -0.604 17.797 1.00 47.28 89 LEU A O 1
ATOM 724 N N . VAL A 1 90 ? 5.506 -1.476 18.733 1.00 49.78 90 VAL A N 1
ATOM 725 C CA . VAL A 1 90 ? 4.717 -2.374 19.587 1.00 49.78 90 VAL A CA 1
ATOM 726 C C . VAL A 1 90 ? 4.092 -1.535 20.702 1.00 49.78 90 VAL A C 1
ATOM 728 O O . VAL A 1 90 ? 4.755 -1.176 21.675 1.00 49.78 90 VAL A O 1
ATOM 731 N N . VAL A 1 91 ? 2.798 -1.237 20.584 1.00 53.19 91 VAL A N 1
ATOM 732 C CA . VAL A 1 91 ? 1.964 -0.858 21.729 1.00 53.19 91 VAL A CA 1
ATOM 733 C C . VAL A 1 91 ? 0.982 -2.006 21.939 1.00 53.19 91 VAL A C 1
ATOM 735 O O . VAL A 1 91 ? -0.103 -1.990 21.355 1.00 53.19 91 VAL A O 1
ATOM 738 N N . PRO A 1 92 ? 1.337 -3.010 22.768 1.00 57.62 92 PRO A N 1
ATOM 739 C CA . PRO A 1 92 ? 0.550 -4.236 22.928 1.00 57.62 92 PRO A CA 1
ATOM 740 C C . PRO A 1 92 ? -0.923 -3.983 23.279 1.00 57.62 92 PRO A C 1
ATOM 742 O O . PRO A 1 92 ? -1.792 -4.800 22.985 1.00 57.62 92 PRO A O 1
ATOM 745 N N . GLU A 1 93 ? -1.205 -2.850 23.920 1.00 59.69 93 GLU A N 1
ATOM 746 C CA . GLU A 1 93 ? -2.541 -2.424 24.327 1.00 59.69 93 GLU A CA 1
ATOM 747 C C . GLU A 1 93 ? -3.440 -2.036 23.138 1.00 59.69 93 GLU A C 1
ATOM 749 O O . GLU A 1 93 ? -4.637 -2.322 23.142 1.00 59.69 93 GLU A O 1
ATOM 754 N N . ILE A 1 94 ? -2.873 -1.389 22.111 1.00 63.66 94 ILE A N 1
ATOM 755 C CA . ILE A 1 94 ? -3.623 -0.880 20.951 1.00 63.66 94 ILE A CA 1
ATOM 756 C C . ILE A 1 94 ? -3.982 -2.033 20.014 1.00 63.66 94 ILE A C 1
ATOM 758 O O . ILE A 1 94 ? -5.122 -2.111 19.561 1.00 63.66 94 ILE A O 1
ATOM 762 N N . ASP A 1 95 ? -3.058 -2.969 19.800 1.00 60.94 95 ASP A N 1
ATOM 763 C CA . ASP A 1 95 ? -3.279 -4.131 18.934 1.00 60.94 95 ASP A CA 1
ATOM 764 C C . ASP A 1 95 ? -4.364 -5.059 19.496 1.00 60.94 95 ASP A C 1
ATOM 766 O O . ASP A 1 95 ? -5.268 -5.479 18.771 1.00 60.94 95 ASP A O 1
ATOM 770 N N . LYS A 1 96 ? -4.352 -5.307 20.816 1.00 68.38 96 LYS A N 1
ATOM 771 C CA . LYS A 1 96 ? -5.436 -6.031 21.503 1.00 68.38 96 LYS A CA 1
ATOM 772 C C . LYS A 1 96 ? -6.781 -5.345 21.299 1.00 68.38 96 LYS A C 1
ATOM 774 O O . LYS A 1 96 ? -7.777 -6.006 21.022 1.00 68.38 96 LYS A O 1
ATOM 779 N N . ARG A 1 97 ? -6.807 -4.015 21.412 1.00 72.12 97 ARG A N 1
ATOM 780 C CA . ARG A 1 97 ? -8.034 -3.232 21.262 1.00 72.12 97 ARG A CA 1
ATOM 781 C C . ARG A 1 97 ? -8.538 -3.214 19.821 1.00 72.12 97 ARG A C 1
ATOM 783 O O . ARG A 1 97 ? -9.746 -3.234 19.623 1.00 72.12 97 ARG A O 1
ATOM 790 N N . LEU A 1 98 ? -7.648 -3.227 18.831 1.00 72.12 98 LEU A N 1
ATOM 791 C CA . LEU A 1 98 ? -8.010 -3.327 17.418 1.00 72.12 98 LEU A CA 1
ATOM 792 C C . LEU A 1 98 ? -8.663 -4.679 17.102 1.00 72.12 98 LEU A C 1
ATOM 794 O O . LEU A 1 98 ? -9.718 -4.704 16.475 1.00 72.12 98 LEU A O 1
ATOM 798 N N . ILE A 1 99 ? -8.078 -5.782 17.583 1.00 75.88 99 ILE A N 1
ATOM 799 C CA . ILE A 1 99 ? -8.641 -7.134 17.428 1.00 75.88 99 ILE A CA 1
ATOM 800 C C . ILE A 1 99 ? -10.004 -7.224 18.121 1.00 75.88 99 ILE A C 1
ATOM 802 O O . ILE A 1 99 ? -10.963 -7.709 17.526 1.00 75.88 99 ILE A O 1
ATOM 806 N N . GLN A 1 100 ? -10.111 -6.708 19.350 1.00 75.69 100 GLN A N 1
ATOM 807 C CA . GLN A 1 100 ? -11.371 -6.661 20.094 1.00 75.69 100 GLN A CA 1
ATOM 808 C C . GLN A 1 100 ? -12.446 -5.903 19.306 1.00 75.69 100 GLN A C 1
ATOM 810 O O . GLN A 1 100 ? -13.532 -6.424 19.101 1.00 75.69 100 GLN A O 1
ATOM 815 N N . LEU A 1 101 ? -12.120 -4.718 18.783 1.00 78.44 101 LEU A N 1
ATOM 816 C CA . LEU A 1 101 ? -13.052 -3.918 17.990 1.00 78.44 101 LEU A CA 1
ATOM 817 C C . LEU A 1 101 ? -13.460 -4.612 16.687 1.00 78.44 101 LEU A C 1
ATOM 819 O O . LEU A 1 101 ? -14.605 -4.485 16.277 1.00 78.44 101 LEU A O 1
ATOM 823 N N . GLN A 1 102 ? -12.561 -5.346 16.030 1.00 72.31 102 GLN A N 1
ATOM 824 C CA . GLN A 1 102 ? -12.906 -6.131 14.841 1.00 72.31 102 GLN A CA 1
ATOM 825 C C . GLN A 1 102 ? -13.881 -7.268 15.169 1.00 72.31 102 GLN A C 1
ATOM 827 O O . GLN A 1 102 ? -14.842 -7.469 14.428 1.00 72.31 102 GLN A O 1
ATOM 832 N N . LEU A 1 103 ? -13.669 -7.969 16.288 1.00 76.19 103 LEU A N 1
ATOM 833 C CA . LEU A 1 103 ? -14.590 -8.993 16.788 1.00 76.19 103 LEU A CA 1
ATOM 834 C C . LEU A 1 103 ? -15.939 -8.386 17.186 1.00 76.19 103 LEU A C 1
ATOM 836 O O . LEU A 1 103 ? -16.979 -8.926 16.822 1.00 76.19 103 LEU A O 1
ATOM 840 N N . ASP A 1 104 ? -15.930 -7.237 17.860 1.00 75.12 104 ASP A N 1
ATOM 841 C CA . ASP A 1 104 ? -17.141 -6.521 18.254 1.00 75.12 104 ASP A CA 1
ATOM 842 C C . ASP A 1 104 ? -17.918 -6.037 17.019 1.00 75.12 104 ASP A C 1
ATOM 844 O O . ASP A 1 104 ? -19.134 -6.172 16.964 1.00 75.12 104 ASP A O 1
ATOM 848 N N . ILE A 1 105 ? -17.237 -5.521 15.989 1.00 74.00 105 ILE A N 1
ATOM 849 C CA . ILE A 1 105 ? -17.864 -5.110 14.722 1.00 74.00 105 ILE A CA 1
ATOM 850 C C . ILE A 1 105 ? -18.481 -6.314 14.002 1.00 74.00 105 ILE A C 1
ATOM 852 O O . ILE A 1 105 ? -19.596 -6.196 13.497 1.00 74.00 105 ILE A O 1
ATOM 856 N N . ALA A 1 106 ? -17.799 -7.461 13.974 1.00 70.62 106 ALA A N 1
ATOM 857 C CA . ALA A 1 106 ? -18.346 -8.694 13.410 1.00 70.62 106 ALA A CA 1
ATOM 858 C C . ALA A 1 106 ? -19.577 -9.175 14.201 1.00 70.62 106 ALA A C 1
ATOM 860 O O . ALA A 1 106 ? -20.613 -9.466 13.609 1.00 70.62 106 ALA A O 1
ATOM 861 N N . ALA A 1 107 ? -19.518 -9.135 15.534 1.00 65.94 107 ALA A N 1
ATOM 862 C CA . ALA A 1 107 ? -20.645 -9.471 16.401 1.00 65.94 107 ALA A CA 1
ATOM 863 C C . ALA A 1 107 ? -21.831 -8.499 16.232 1.00 65.94 107 ALA A C 1
ATOM 865 O O . ALA A 1 107 ? -22.986 -8.911 16.261 1.00 65.94 107 ALA A O 1
ATOM 866 N N . ILE A 1 108 ? -21.572 -7.208 16.004 1.00 63.66 108 ILE A N 1
ATOM 867 C CA . ILE A 1 108 ? -22.608 -6.202 15.713 1.00 63.66 108 ILE A CA 1
ATOM 868 C C . ILE A 1 108 ? -23.264 -6.455 14.347 1.00 63.66 108 ILE A C 1
ATOM 870 O O . ILE A 1 108 ? -24.451 -6.163 14.185 1.00 63.66 108 ILE A O 1
ATOM 874 N N . GLN A 1 109 ? -22.517 -6.983 13.373 1.00 56.81 109 GLN A N 1
ATOM 875 C CA . GLN A 1 109 ? -23.044 -7.350 12.056 1.00 56.81 109 GLN A CA 1
ATOM 876 C C . GLN A 1 109 ? -23.907 -8.622 12.094 1.00 56.81 109 GLN A C 1
ATOM 878 O O . GLN A 1 109 ? -24.792 -8.759 11.252 1.00 56.81 109 GLN A O 1
ATOM 883 N N . GLU A 1 110 ? -23.710 -9.500 13.081 1.00 54.41 110 GLU A N 1
ATOM 884 C CA . GLU A 1 110 ? -24.481 -10.741 13.253 1.00 54.41 110 GLU A CA 1
ATOM 885 C C . GLU A 1 110 ? -25.716 -10.605 14.156 1.00 54.41 110 GLU A C 1
ATOM 887 O O . GLU A 1 110 ? -26.587 -11.472 14.105 1.00 54.41 110 GLU A O 1
ATOM 892 N N . GLN A 1 111 ? -25.856 -9.518 14.927 1.00 51.84 111 GLN A N 1
ATOM 893 C CA . GLN A 1 111 ? -27.030 -9.331 15.785 1.00 51.84 111 GLN A CA 1
ATOM 894 C C . GLN A 1 111 ? -28.302 -9.106 14.965 1.00 51.84 111 GLN A C 1
ATOM 896 O O . GLN A 1 111 ? -28.613 -7.988 14.527 1.00 51.84 111 GLN A O 1
ATOM 901 N N . THR A 1 112 ? -29.067 -10.181 14.807 1.00 61.72 112 THR A N 1
ATOM 902 C CA . THR A 1 112 ? -30.406 -10.151 14.222 1.00 61.72 112 THR A CA 1
ATOM 903 C C . THR A 1 112 ? -31.312 -9.207 15.032 1.00 61.72 112 THR A C 1
ATOM 905 O O . THR A 1 112 ? -31.126 -9.036 16.242 1.00 61.72 112 THR A O 1
ATOM 908 N N . PRO A 1 113 ? -32.315 -8.560 14.408 1.00 60.47 113 PRO A N 1
ATOM 909 C CA . PRO A 1 113 ? -33.282 -7.724 15.132 1.00 60.47 113 PRO A CA 1
ATOM 910 C C . PRO A 1 113 ? -33.973 -8.475 16.288 1.00 60.47 113 PRO A C 1
ATOM 912 O O . PRO A 1 113 ? -34.398 -7.854 17.260 1.00 60.47 113 PRO A O 1
ATOM 915 N N . GLU A 1 114 ? -34.017 -9.808 16.218 1.00 59.88 114 GLU A N 1
ATOM 916 C CA . GLU A 1 114 ? -34.529 -10.694 17.263 1.00 59.88 114 GLU A CA 1
ATOM 917 C C . GLU A 1 114 ? -33.669 -10.696 18.536 1.00 59.88 114 GLU A C 1
ATOM 919 O O . GLU A 1 114 ? -34.211 -10.622 19.638 1.00 59.88 114 GLU A O 1
ATOM 924 N N . GLU A 1 115 ? -32.340 -10.723 18.417 1.00 62.81 115 GLU A N 1
ATOM 925 C CA . GLU A 1 115 ? -31.434 -10.719 19.576 1.00 62.81 115 GLU A CA 1
ATOM 926 C C . GLU A 1 115 ? -31.431 -9.373 20.302 1.00 62.81 115 GLU A C 1
ATOM 928 O O . GLU A 1 115 ? -31.380 -9.331 21.534 1.00 62.81 115 GLU A O 1
ATOM 933 N N . LYS A 1 116 ? -31.571 -8.273 19.553 1.00 65.00 116 LYS A N 1
ATOM 934 C CA . LYS A 1 116 ? -31.741 -6.929 20.128 1.00 65.00 116 LYS A CA 1
ATOM 935 C C . LYS A 1 116 ? -33.054 -6.817 20.895 1.00 65.00 116 LYS A C 1
ATOM 937 O O . LYS A 1 116 ? -33.058 -6.315 22.015 1.00 65.00 116 LYS A O 1
ATOM 942 N N . ALA A 1 117 ? -34.143 -7.354 20.343 1.00 62.94 117 ALA A N 1
ATOM 943 C CA . ALA A 1 117 ? -35.417 -7.412 21.046 1.00 62.94 117 ALA A CA 1
ATOM 944 C C . ALA A 1 117 ? -35.307 -8.239 22.338 1.00 62.94 117 ALA A C 1
ATOM 946 O O . ALA A 1 117 ? -35.703 -7.770 23.396 1.00 62.94 117 ALA A O 1
ATOM 947 N N . LEU A 1 118 ? -34.694 -9.425 22.306 1.00 64.12 118 LEU A N 1
ATOM 948 C CA . LEU A 1 118 ? -34.550 -10.284 23.491 1.00 64.12 118 LEU A CA 1
ATOM 949 C C . LEU A 1 118 ? -33.672 -9.671 24.598 1.00 64.12 118 LEU A C 1
ATOM 951 O O . LEU A 1 118 ? -33.953 -9.900 25.780 1.00 64.12 118 LEU A O 1
ATOM 955 N N . GLN A 1 119 ? -32.650 -8.884 24.242 1.00 64.31 119 GLN A N 1
ATOM 956 C CA . GLN A 1 119 ? -31.837 -8.124 25.202 1.00 64.31 119 GLN A CA 1
ATOM 957 C C . GLN A 1 119 ? -32.610 -6.985 25.869 1.00 64.31 119 GLN A C 1
ATOM 959 O O . GLN A 1 119 ? -32.341 -6.676 27.027 1.00 64.31 119 GLN A O 1
ATOM 964 N N . GLU A 1 120 ? -33.579 -6.381 25.178 1.00 66.00 120 GLU A N 1
ATOM 965 C CA . GLU A 1 120 ? -34.396 -5.311 25.747 1.00 66.00 120 GLU A CA 1
ATOM 966 C C . GLU A 1 120 ? -35.403 -5.803 26.794 1.00 66.00 120 GLU A C 1
ATOM 968 O O . GLU A 1 120 ? -35.881 -4.977 27.571 1.00 66.00 120 GLU A O 1
ATOM 973 N N . LEU A 1 121 ? -35.758 -7.092 26.839 1.00 70.44 121 LEU A N 1
ATOM 974 C CA . LEU A 1 121 ? -36.665 -7.630 27.860 1.00 70.44 121 LEU A CA 1
ATOM 975 C C . LEU A 1 121 ? -35.886 -8.129 29.090 1.00 70.44 121 LEU A C 1
ATOM 977 O O . LEU A 1 121 ? -34.947 -8.924 28.985 1.00 70.44 121 LEU A O 1
ATOM 981 N N . ASP A 1 122 ? -36.313 -7.672 30.267 1.00 67.19 122 ASP A N 1
ATOM 982 C CA . ASP A 1 122 ? -35.568 -7.794 31.526 1.00 67.19 122 ASP A CA 1
ATOM 983 C C . ASP A 1 122 ? -35.775 -9.154 32.215 1.00 67.19 122 ASP A C 1
ATOM 985 O O . ASP A 1 122 ? -34.907 -9.630 32.942 1.00 67.19 122 ASP A O 1
ATOM 989 N N . THR A 1 123 ? -36.929 -9.798 32.006 1.00 75.31 123 THR A N 1
ATOM 990 C CA . THR A 1 123 ? -37.317 -11.052 32.689 1.00 75.31 123 THR A CA 1
ATOM 991 C C . THR A 1 123 ? -37.490 -12.209 31.701 1.00 75.31 123 THR A C 1
ATOM 993 O O . THR A 1 123 ? -38.001 -12.017 30.598 1.00 75.31 123 THR A O 1
ATOM 996 N N . GLU A 1 124 ? -37.143 -13.441 32.095 1.00 70.94 124 GLU A N 1
ATOM 997 C CA . GLU A 1 124 ? -37.347 -14.633 31.249 1.00 70.94 124 GLU A CA 1
ATOM 998 C C . GLU A 1 124 ? -38.810 -14.839 30.831 1.00 70.94 124 GLU A C 1
ATOM 1000 O O . GLU A 1 124 ? -39.076 -15.253 29.701 1.00 70.94 124 GLU A O 1
ATOM 1005 N N . ASP A 1 125 ? -39.765 -14.498 31.699 1.00 72.62 125 ASP A N 1
ATOM 1006 C CA . ASP A 1 125 ? -41.197 -14.574 31.394 1.00 72.62 125 ASP A CA 1
ATOM 1007 C C . ASP A 1 125 ? -41.622 -13.595 30.292 1.00 72.62 125 ASP A C 1
ATOM 1009 O O . ASP A 1 125 ? -42.485 -13.913 29.472 1.00 72.62 125 ASP A O 1
ATOM 1013 N N . GLN A 1 126 ? -40.989 -12.421 30.237 1.00 73.88 126 GLN A N 1
ATOM 1014 C CA . GLN A 1 126 ? -41.219 -11.428 29.194 1.00 73.88 126 GLN A CA 1
ATOM 1015 C C . GLN A 1 126 ? -40.659 -11.910 27.848 1.00 73.88 126 GLN A C 1
ATOM 1017 O O . GLN A 1 126 ? -41.348 -11.836 26.830 1.00 73.88 126 GLN A O 1
ATOM 1022 N N . ARG A 1 127 ? -39.438 -12.467 27.846 1.00 78.12 127 ARG A N 1
ATOM 1023 C CA . ARG A 1 127 ? -38.805 -13.053 26.649 1.00 78.12 127 ARG A CA 1
ATOM 1024 C C . ARG A 1 127 ? -39.622 -14.212 26.084 1.00 78.12 127 ARG A C 1
ATOM 1026 O O . ARG A 1 127 ? -39.807 -14.287 24.875 1.00 78.12 127 ARG A O 1
ATOM 1033 N N . HIS A 1 128 ? -40.169 -15.070 26.946 1.00 77.12 128 HIS A N 1
ATOM 1034 C CA . HIS A 1 128 ? -41.046 -16.166 26.529 1.00 77.12 128 HIS A CA 1
ATOM 1035 C C . HIS A 1 128 ? -42.353 -15.684 25.894 1.00 77.12 128 HIS A C 1
ATOM 1037 O O . HIS A 1 128 ? -42.832 -16.312 24.954 1.00 77.12 128 HIS A O 1
ATOM 1043 N N . LEU A 1 129 ? -42.944 -14.595 26.393 1.00 74.62 129 LEU A N 1
ATOM 1044 C CA . LEU A 1 129 ? -44.145 -14.012 25.786 1.00 74.62 129 LEU A CA 1
ATOM 1045 C C . LEU A 1 129 ? -43.840 -13.349 24.444 1.00 74.62 129 LEU A C 1
ATOM 1047 O O . LEU A 1 129 ? -44.616 -13.505 23.507 1.00 74.62 129 LEU A O 1
ATOM 1051 N N . TYR A 1 130 ? -42.691 -12.683 24.328 1.00 78.88 130 TYR A N 1
ATOM 1052 C CA . TYR A 1 130 ? -42.216 -12.142 23.058 1.00 78.88 130 TYR A CA 1
ATOM 1053 C C . TYR A 1 130 ? -42.011 -13.260 22.027 1.00 78.88 130 TYR A C 1
ATOM 1055 O O . TYR A 1 130 ? -42.548 -13.185 20.930 1.00 78.88 130 TYR A O 1
ATOM 1063 N N . LEU A 1 131 ? -41.327 -14.348 22.398 1.00 78.69 131 LEU A N 1
ATOM 1064 C CA . LEU A 1 131 ? -41.070 -15.479 21.498 1.00 78.69 131 LEU A CA 1
ATOM 1065 C C . LEU A 1 131 ? -42.352 -16.206 21.053 1.00 78.69 131 LEU A C 1
ATOM 1067 O O . LEU A 1 131 ? -42.375 -16.784 19.973 1.00 78.69 131 LEU A O 1
ATOM 1071 N N . MET A 1 132 ? -43.402 -16.184 21.880 1.00 77.12 132 MET A N 1
ATOM 1072 C CA . MET A 1 132 ? -44.697 -16.811 21.592 1.00 77.12 132 MET A CA 1
ATOM 1073 C C . MET A 1 132 ? -45.572 -15.978 20.647 1.00 77.12 132 MET A C 1
ATOM 1075 O O . MET A 1 132 ? -46.406 -16.546 19.956 1.00 77.12 132 MET A O 1
ATOM 1079 N N . LEU A 1 133 ? -45.399 -14.654 20.634 1.00 75.75 133 LEU A N 1
ATOM 1080 C CA . LEU A 1 133 ? -46.255 -13.710 19.903 1.00 75.75 133 LEU A CA 1
ATOM 1081 C C . LEU A 1 133 ? -45.536 -13.011 18.737 1.00 75.75 133 LEU A C 1
ATOM 1083 O O . LEU A 1 133 ? -46.168 -12.253 18.007 1.00 75.75 133 LEU A O 1
ATOM 1087 N N . LYS A 1 134 ? -44.227 -13.246 18.553 1.00 71.75 134 LYS A N 1
ATOM 1088 C CA . LYS A 1 134 ? -43.405 -12.570 17.532 1.00 71.75 134 LYS A CA 1
ATOM 1089 C C . LYS A 1 134 ? -43.815 -12.866 16.087 1.00 71.75 134 LYS A C 1
ATOM 1091 O O . LYS A 1 134 ? -43.526 -12.056 15.218 1.00 71.75 134 LYS A O 1
ATOM 1096 N N . GLU A 1 135 ? -44.426 -14.025 15.836 1.00 69.94 135 GLU A N 1
ATOM 1097 C CA . GLU A 1 135 ? -44.846 -14.441 14.489 1.00 69.94 135 GLU A CA 1
ATOM 1098 C C . GLU A 1 135 ? -46.151 -13.749 14.065 1.00 69.94 135 GLU A C 1
ATOM 1100 O O . GLU A 1 135 ? -46.379 -13.536 12.878 1.00 69.94 135 GLU A O 1
ATOM 1105 N N . ASP A 1 136 ? -46.979 -13.358 15.040 1.00 67.75 136 ASP A N 1
ATOM 1106 C CA . ASP A 1 136 ? -48.318 -12.809 14.806 1.00 67.75 136 ASP A CA 1
ATOM 1107 C C . ASP A 1 136 ? -48.385 -11.278 14.992 1.00 67.75 136 ASP A C 1
ATOM 1109 O O . ASP A 1 136 ? -49.312 -10.641 14.493 1.00 67.75 136 ASP A O 1
ATOM 1113 N N . TYR A 1 137 ? -47.415 -10.664 15.687 1.00 69.75 137 TYR A N 1
ATOM 1114 C CA . TYR A 1 137 ? -47.438 -9.239 16.043 1.00 69.75 137 TYR A CA 1
ATOM 1115 C 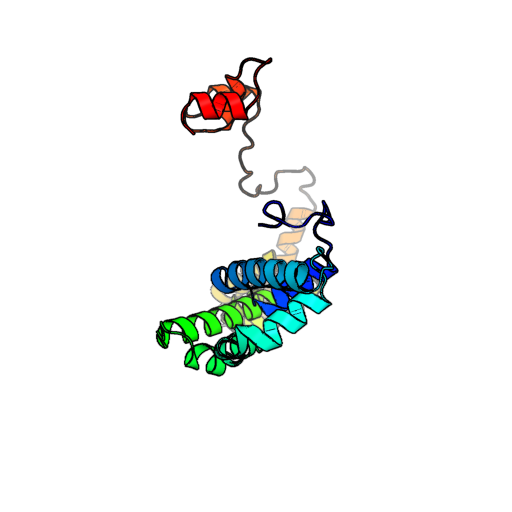C . TYR A 1 137 ? -46.085 -8.534 15.854 1.00 69.75 137 TYR A C 1
ATOM 1117 O O . TYR A 1 137 ? -45.025 -9.065 16.185 1.00 69.75 137 TYR A O 1
ATOM 1125 N N . ASP A 1 138 ? -46.126 -7.271 15.408 1.00 70.50 138 ASP A N 1
ATOM 1126 C CA . ASP A 1 138 ? -44.934 -6.442 15.194 1.00 70.50 138 ASP A CA 1
ATOM 1127 C C . ASP A 1 138 ? -44.110 -6.235 16.479 1.00 70.50 138 ASP A C 1
ATOM 1129 O O . ASP A 1 138 ? -44.585 -5.696 17.487 1.00 70.50 138 ASP A O 1
ATOM 1133 N N . SER A 1 139 ? -42.812 -6.554 16.397 1.00 65.00 139 SER A N 1
ATOM 1134 C CA . SER A 1 139 ? -41.842 -6.454 17.501 1.00 65.00 139 SER A CA 1
ATOM 1135 C C . SER A 1 139 ? -41.822 -5.071 18.180 1.00 65.00 139 SER A C 1
ATOM 1137 O O . SER A 1 139 ? -41.702 -4.964 19.402 1.00 65.00 139 SER A O 1
ATOM 1139 N N . SER A 1 140 ? -42.049 -4.001 17.409 1.00 69.00 140 SER A N 1
ATOM 1140 C CA . SER A 1 140 ? -42.066 -2.615 17.904 1.00 69.00 140 SER A CA 1
ATOM 1141 C C . SER A 1 140 ? -43.215 -2.291 18.872 1.00 69.00 140 SER A C 1
ATOM 1143 O O . SER A 1 140 ? -43.053 -1.437 19.746 1.00 69.00 140 SER A O 1
ATOM 1145 N N . LEU A 1 141 ? -44.360 -2.968 18.742 1.00 71.69 141 LEU A N 1
ATOM 1146 C CA . LEU A 1 141 ? -45.537 -2.797 19.603 1.00 71.69 141 LEU A CA 1
ATOM 1147 C C . LEU A 1 141 ? -45.580 -3.854 20.708 1.00 71.69 141 LEU A C 1
ATOM 1149 O O . LEU A 1 141 ? -46.055 -3.591 21.815 1.00 71.69 141 LEU A O 1
ATOM 1153 N N . LEU A 1 142 ? -45.030 -5.034 20.434 1.00 75.06 142 LEU A N 1
ATOM 1154 C CA . LEU A 1 142 ? -45.023 -6.160 21.354 1.00 75.06 142 LEU A CA 1
ATOM 1155 C C . LEU A 1 142 ? -44.136 -5.900 22.585 1.00 75.06 142 LEU A C 1
ATOM 1157 O O . LEU A 1 142 ? -44.594 -6.058 23.717 1.00 75.06 142 LEU A O 1
ATOM 1161 N N . ILE A 1 143 ? -42.901 -5.421 22.391 1.00 72.75 143 ILE A N 1
ATOM 1162 C CA . ILE A 1 143 ? -41.944 -5.130 23.478 1.00 72.75 143 ILE A CA 1
ATOM 1163 C C . ILE A 1 143 ? -42.506 -4.139 24.522 1.00 72.75 143 ILE A C 1
ATOM 1165 O O . ILE A 1 143 ? -42.504 -4.469 25.714 1.00 72.75 143 ILE A O 1
ATOM 1169 N N . PRO A 1 144 ? -43.016 -2.945 24.148 1.00 76.19 144 PRO A N 1
ATOM 1170 C CA . PRO A 1 144 ? -43.542 -1.993 25.126 1.00 76.19 144 PRO A CA 1
ATOM 1171 C C . PRO A 1 144 ? -44.814 -2.495 25.820 1.00 76.19 144 PRO A C 1
ATOM 1173 O O . PRO A 1 144 ? -45.013 -2.206 27.002 1.00 76.19 144 PRO A O 1
ATOM 1176 N N . THR A 1 145 ? -45.653 -3.271 25.129 1.00 75.81 145 THR A N 1
ATOM 1177 C CA . THR A 1 145 ? -46.892 -3.822 25.701 1.00 75.81 145 THR A CA 1
ATOM 1178 C C . THR A 1 145 ? -46.582 -4.890 26.745 1.00 75.81 145 THR A C 1
ATOM 1180 O O . THR A 1 145 ? -47.141 -4.856 27.843 1.00 75.81 145 THR A O 1
ATOM 1183 N N . ILE A 1 146 ? -45.616 -5.771 26.460 1.00 77.00 146 ILE A N 1
ATOM 1184 C CA . ILE A 1 146 ? -45.110 -6.756 27.423 1.00 77.00 146 ILE A CA 1
ATOM 1185 C C . ILE A 1 146 ? -44.485 -6.039 28.625 1.00 77.00 146 ILE A C 1
ATOM 1187 O O . ILE A 1 146 ? -44.863 -6.321 29.761 1.00 77.00 146 ILE A O 1
ATOM 1191 N N . LYS A 1 147 ? -43.603 -5.052 28.420 1.00 77.00 147 LYS A N 1
ATOM 1192 C CA . LYS A 1 147 ? -43.005 -4.291 29.535 1.00 77.00 147 LYS A CA 1
ATOM 1193 C C . LYS A 1 147 ? -44.060 -3.632 30.424 1.00 77.00 147 LYS A C 1
ATOM 1195 O O . LYS A 1 147 ? -43.992 -3.748 31.647 1.00 77.00 147 LYS A O 1
ATOM 1200 N N . LYS A 1 148 ? -45.068 -2.999 29.819 1.00 79.38 148 LYS A N 1
ATOM 1201 C CA . LYS A 1 148 ? -46.179 -2.358 30.536 1.00 79.38 148 LYS A CA 1
ATOM 1202 C C . LYS A 1 148 ? -47.012 -3.366 31.334 1.00 79.38 148 LYS A C 1
ATOM 1204 O O . LYS A 1 148 ? -47.396 -3.075 32.465 1.00 79.38 148 LYS A O 1
ATOM 1209 N N . ALA A 1 149 ? -47.278 -4.546 30.778 1.00 75.56 149 ALA A N 1
ATOM 1210 C CA . ALA A 1 149 ? -48.070 -5.577 31.449 1.00 75.56 149 ALA A CA 1
ATOM 1211 C C . ALA A 1 149 ? -47.383 -6.094 32.719 1.00 75.56 149 ALA A C 1
ATOM 1213 O O . ALA A 1 149 ? -48.033 -6.247 33.754 1.00 75.56 149 ALA A O 1
ATOM 1214 N N . PHE A 1 150 ? -46.064 -6.287 32.668 1.00 74.06 150 PHE A N 1
ATOM 1215 C CA . PHE A 1 150 ? -45.282 -6.713 33.830 1.00 74.06 150 PHE A CA 1
ATOM 1216 C C . PHE A 1 150 ? -45.061 -5.585 34.840 1.00 74.06 150 PHE A C 1
ATOM 1218 O O . PHE A 1 150 ? -45.088 -5.842 36.041 1.00 74.06 150 PHE A O 1
ATOM 1225 N N . SER A 1 151 ? -44.902 -4.332 34.394 1.00 76.69 151 SER A N 1
ATOM 1226 C CA . SER A 1 151 ? -44.754 -3.198 35.315 1.00 76.69 151 SER A CA 1
ATOM 1227 C C . SER A 1 151 ? -46.038 -2.902 36.093 1.00 76.69 151 SER A C 1
ATOM 1229 O O . SER A 1 151 ? -45.976 -2.454 37.233 1.00 76.69 151 SER A O 1
ATOM 1231 N N . GLN A 1 152 ? -47.205 -3.119 35.478 1.00 75.12 152 GLN A N 1
ATOM 1232 C CA . GLN A 1 152 ? -48.500 -2.856 36.110 1.00 75.12 152 GLN A CA 1
ATOM 1233 C C . GLN A 1 152 ? -48.980 -4.004 37.005 1.00 75.12 152 GLN A C 1
ATOM 1235 O O . GLN A 1 152 ? -49.762 -3.754 37.917 1.00 75.12 152 GLN A O 1
ATOM 1240 N N . ASN A 1 153 ? -48.488 -5.232 36.799 1.00 71.19 153 ASN A N 1
ATOM 1241 C CA . ASN A 1 153 ? -48.921 -6.413 37.552 1.00 71.19 153 ASN A CA 1
ATOM 1242 C C . ASN A 1 153 ? -47.735 -7.275 38.042 1.00 71.19 153 ASN A C 1
ATOM 1244 O O . ASN A 1 153 ? -47.524 -8.377 37.531 1.00 71.19 153 ASN A O 1
ATOM 1248 N N . PRO A 1 154 ? -46.990 -6.834 39.075 1.00 65.00 154 PRO A N 1
ATOM 1249 C CA . PRO A 1 154 ? -45.775 -7.513 39.546 1.00 65.00 154 PRO A CA 1
ATOM 1250 C C . PRO A 1 154 ? -46.002 -8.899 40.179 1.00 65.00 154 PRO A C 1
ATOM 1252 O O . PRO A 1 154 ? -45.052 -9.649 40.374 1.00 65.00 154 PRO A O 1
ATOM 1255 N N . THR A 1 155 ? -47.241 -9.240 40.545 1.00 65.44 155 THR A N 1
ATOM 1256 C CA . THR A 1 155 ? -47.595 -10.481 41.265 1.00 65.44 155 THR A CA 1
ATOM 1257 C C . THR A 1 155 ? -48.290 -11.530 40.391 1.00 65.44 155 THR A C 1
ATOM 1259 O O . THR A 1 155 ? -48.613 -12.617 40.875 1.00 65.44 155 THR A O 1
ATOM 1262 N N . MET A 1 156 ? -48.552 -11.235 39.113 1.00 65.00 156 MET A N 1
ATOM 1263 C CA . MET A 1 156 ? -49.272 -12.144 38.217 1.00 65.00 156 MET A CA 1
ATOM 1264 C C . MET A 1 156 ? -48.329 -13.066 37.445 1.00 65.00 156 MET A C 1
ATOM 1266 O O . MET A 1 156 ? -47.347 -12.642 36.849 1.00 65.00 156 MET A O 1
ATOM 1270 N N . THR A 1 157 ? -48.683 -14.350 37.397 1.00 73.06 157 THR A N 1
ATOM 1271 C CA . THR A 1 157 ? -47.972 -15.364 36.609 1.00 73.06 157 THR A CA 1
ATOM 1272 C C . THR A 1 157 ? -48.182 -15.148 35.107 1.00 73.06 157 THR A C 1
ATOM 1274 O O . THR A 1 157 ? -49.292 -14.820 34.679 1.00 73.06 157 THR A O 1
ATOM 1277 N N . ARG A 1 158 ? -47.155 -15.444 34.296 1.00 66.94 158 ARG A N 1
ATOM 1278 C CA . ARG A 1 158 ? -47.144 -15.396 32.816 1.00 66.94 158 ARG A CA 1
ATOM 1279 C C . ARG A 1 158 ? -48.453 -15.837 32.148 1.00 66.94 158 ARG A C 1
ATOM 1281 O O . ARG A 1 158 ? -48.949 -15.165 31.252 1.00 66.94 158 ARG A O 1
ATOM 1288 N N . GLN A 1 159 ? -49.036 -16.941 32.613 1.00 70.62 159 GLN A N 1
ATOM 1289 C CA . GLN A 1 159 ? -50.267 -17.519 32.059 1.00 70.62 159 GLN A CA 1
ATOM 1290 C C . GLN A 1 159 ? -51.488 -16.594 32.159 1.00 70.62 159 GLN A C 1
ATOM 1292 O O . GLN A 1 159 ? -52.356 -16.637 31.296 1.00 70.62 159 GLN A O 1
ATOM 1297 N N . LYS A 1 160 ? -51.560 -15.750 33.195 1.00 72.56 160 LYS A N 1
ATOM 1298 C CA . LYS A 1 160 ? -52.654 -14.788 33.372 1.00 72.56 160 LYS A CA 1
ATOM 1299 C C . LYS A 1 160 ? -52.379 -13.456 32.671 1.00 72.56 160 LYS A C 1
ATOM 1301 O O . LYS A 1 160 ? -53.322 -12.739 32.361 1.00 72.56 160 LYS A O 1
ATOM 1306 N N . LEU A 1 161 ? -51.109 -13.133 32.420 1.00 74.25 161 LEU A N 1
ATOM 1307 C CA . LEU A 1 161 ? -50.709 -11.928 31.689 1.00 74.25 161 LEU A CA 1
ATOM 1308 C C . LEU A 1 161 ? -50.839 -12.091 30.174 1.00 74.25 161 LEU A C 1
ATOM 1310 O O . LEU A 1 161 ? -51.126 -11.112 29.501 1.00 74.25 161 LEU A O 1
ATOM 1314 N N . LEU A 1 162 ? -50.700 -13.309 29.641 1.00 74.12 162 LEU A N 1
ATOM 1315 C CA . LEU A 1 162 ? -50.875 -13.594 28.213 1.00 74.12 162 LEU A CA 1
ATOM 1316 C C . LEU A 1 162 ? -52.229 -13.101 27.650 1.00 74.12 162 LEU A C 1
ATOM 1318 O O . LEU A 1 162 ? -52.205 -12.311 26.709 1.00 74.12 162 LEU A O 1
ATOM 1322 N N . PRO A 1 163 ? -53.399 -13.478 28.209 1.00 74.81 163 PRO A N 1
ATOM 1323 C CA . PRO A 1 163 ? -54.683 -12.988 27.705 1.00 74.81 163 PRO A CA 1
ATOM 1324 C C . PRO A 1 163 ? -54.861 -11.475 27.890 1.00 74.81 163 PRO A C 1
ATOM 1326 O O . PRO A 1 163 ? -55.537 -10.853 27.083 1.00 74.81 163 PRO A O 1
ATOM 1329 N N . LEU A 1 164 ? -54.222 -10.867 28.896 1.00 73.44 164 LEU A N 1
ATOM 1330 C CA . LEU A 1 164 ? -54.248 -9.416 29.109 1.00 73.44 164 LEU A CA 1
ATOM 1331 C C . LEU A 1 164 ? -53.405 -8.667 28.062 1.00 73.44 164 LEU A C 1
ATOM 1333 O O . LEU A 1 164 ? -53.830 -7.637 27.550 1.00 73.44 164 LEU A O 1
ATOM 1337 N N . VAL A 1 165 ? -52.228 -9.198 27.715 1.00 73.31 165 VAL A N 1
ATOM 1338 C CA . VAL A 1 165 ? -51.370 -8.666 26.644 1.00 73.31 165 VAL A CA 1
ATOM 1339 C C . VAL A 1 165 ? -52.066 -8.803 25.292 1.00 73.31 165 VAL A C 1
ATOM 1341 O O . VAL A 1 165 ? -52.100 -7.835 24.541 1.00 73.31 165 VAL A O 1
ATOM 1344 N N . LEU A 1 166 ? -52.678 -9.957 25.011 1.00 74.50 166 LEU A N 1
ATOM 1345 C CA . LEU A 1 166 ? -53.493 -10.167 23.811 1.00 74.50 166 LEU A CA 1
ATOM 1346 C C . LEU A 1 166 ? -54.690 -9.214 23.766 1.00 74.50 166 LEU A C 1
ATOM 1348 O O . LEU A 1 166 ? -54.936 -8.605 22.733 1.00 74.50 166 LEU A O 1
ATOM 1352 N N . GLN A 1 167 ? -55.388 -9.015 24.887 1.00 75.56 167 GLN A N 1
ATOM 1353 C CA . GLN A 1 167 ? -56.484 -8.053 24.973 1.00 75.56 167 GLN A CA 1
ATOM 1354 C C . GLN A 1 167 ? -56.010 -6.625 24.688 1.00 75.56 167 GLN A C 1
ATOM 1356 O O . GLN A 1 167 ? -56.690 -5.908 23.971 1.00 75.56 167 GLN A O 1
ATOM 1361 N N . TRP A 1 168 ? -54.849 -6.202 25.191 1.00 73.69 168 TRP A N 1
ATOM 1362 C CA . TRP A 1 168 ? -54.315 -4.863 24.912 1.00 73.69 168 TRP A CA 1
ATOM 1363 C C . TRP A 1 168 ? -53.802 -4.696 23.482 1.00 73.69 168 TRP A C 1
ATOM 1365 O O . TRP A 1 168 ? -53.880 -3.594 22.939 1.00 73.69 168 TRP A O 1
ATOM 1375 N N . LEU A 1 169 ? -53.303 -5.769 22.866 1.00 72.19 169 LEU A N 1
ATOM 1376 C CA . LEU A 1 169 ? -52.954 -5.787 21.445 1.00 72.19 169 LEU A CA 1
ATOM 1377 C C . LEU A 1 169 ? -54.221 -5.710 20.575 1.00 72.19 169 LEU A C 1
ATOM 1379 O O . LEU A 1 169 ? -54.261 -4.912 19.644 1.00 72.19 169 LEU A O 1
ATOM 1383 N N . MET A 1 170 ? -55.287 -6.424 20.950 1.00 66.19 170 MET A N 1
ATOM 1384 C CA . MET A 1 170 ? -56.595 -6.377 20.285 1.00 66.19 170 MET A CA 1
ATOM 1385 C C . MET A 1 170 ? -57.356 -5.059 20.514 1.00 66.19 170 MET A C 1
ATOM 1387 O O . MET A 1 170 ? -57.958 -4.523 19.591 1.00 66.19 170 MET A O 1
ATOM 1391 N N . GLU A 1 171 ? -57.339 -4.485 21.718 1.00 61.91 171 GLU A N 1
ATOM 1392 C CA . GLU A 1 171 ? -57.916 -3.158 21.997 1.00 61.91 171 GLU A CA 1
ATOM 1393 C C . GLU A 1 171 ? -57.133 -2.066 21.253 1.00 61.91 171 GLU A C 1
ATOM 1395 O O . GLU A 1 171 ? -57.721 -1.107 20.751 1.00 61.91 171 GLU A O 1
ATOM 1400 N N . GLY A 1 172 ? -55.820 -2.261 21.093 1.00 53.31 172 GLY A N 1
ATOM 1401 C CA . GLY A 1 172 ? -54.980 -1.488 20.185 1.00 53.31 172 GLY A CA 1
ATOM 1402 C C . GLY A 1 172 ? -55.422 -1.596 18.724 1.00 53.31 172 GLY A C 1
ATOM 1403 O O . GLY A 1 172 ? -55.426 -0.572 18.051 1.00 53.31 172 GLY A O 1
ATOM 1404 N N . GLU A 1 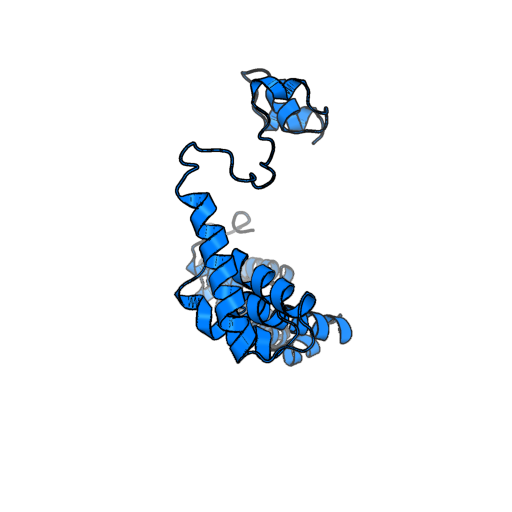173 ? -55.860 -2.777 18.267 1.00 44.78 173 GLU A N 1
ATOM 1405 C CA . GLU A 1 173 ? -56.450 -3.020 16.936 1.00 44.78 173 GLU A CA 1
ATOM 1406 C C . GLU A 1 173 ? -57.860 -2.422 16.772 1.00 44.78 173 GLU A C 1
ATOM 1408 O O . GLU A 1 173 ? -58.190 -1.931 15.691 1.00 44.78 173 GLU A O 1
ATOM 1413 N N . THR A 1 174 ? -58.686 -2.366 17.827 1.00 33.28 174 THR A N 1
ATOM 1414 C CA . THR A 1 174 ? -60.041 -1.777 17.733 1.00 33.28 174 THR A CA 1
ATOM 1415 C C . THR A 1 174 ? -60.040 -0.273 17.456 1.00 33.28 174 THR A C 1
ATOM 1417 O O . THR A 1 174 ? -60.979 0.237 16.851 1.00 33.28 174 THR A O 1
ATOM 1420 N N . VAL A 1 175 ? -58.963 0.444 17.796 1.00 38.00 175 VAL A N 1
ATOM 1421 C CA . VAL A 1 175 ? -58.804 1.861 17.418 1.00 38.00 175 VAL A CA 1
ATOM 1422 C C . VAL A 1 175 ? -58.364 2.013 15.951 1.00 38.00 175 VAL A C 1
ATOM 1424 O O . VAL A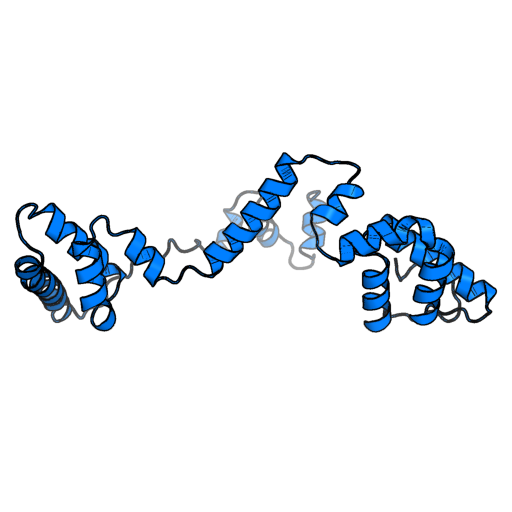 1 175 ? -58.508 3.089 15.369 1.00 38.00 175 VAL A O 1
ATOM 1427 N N . VAL A 1 176 ? -57.869 0.947 15.312 1.00 39.84 176 VAL A N 1
ATOM 1428 C CA . VAL A 1 176 ? -57.326 0.997 13.942 1.00 39.84 176 VAL A CA 1
ATOM 1429 C C . VAL A 1 176 ? -58.419 0.845 12.878 1.00 39.84 176 VAL A C 1
ATOM 1431 O O . VAL A 1 176 ? -58.252 1.361 11.777 1.00 39.84 176 VAL A O 1
ATOM 1434 N N . SER A 1 177 ? -59.566 0.228 13.190 1.00 35.41 177 SER A N 1
ATOM 1435 C CA . SER A 1 177 ? -60.618 -0.013 12.184 1.00 35.41 177 SER A CA 1
ATOM 1436 C C . SER A 1 177 ? -61.628 1.133 11.987 1.00 35.41 177 SER A C 1
ATOM 1438 O O . SER A 1 177 ? -62.321 1.137 10.973 1.00 35.41 177 SER A O 1
ATOM 1440 N N . GLU A 1 178 ? -61.726 2.116 12.891 1.00 32.25 178 GLU A N 1
ATOM 1441 C CA . GLU A 1 178 ? -62.661 3.260 12.752 1.00 32.25 178 GLU A CA 1
ATOM 1442 C C . GLU A 1 178 ? -61.969 4.609 12.487 1.00 32.25 178 GLU A C 1
ATOM 1444 O O . GLU A 1 178 ? -62.619 5.650 12.373 1.00 32.25 178 GLU A O 1
ATOM 1449 N N . LEU A 1 179 ? -60.647 4.607 12.302 1.00 32.03 179 LEU A N 1
ATOM 1450 C CA . LEU A 1 179 ? -59.874 5.782 11.896 1.00 32.03 179 LEU A CA 1
ATOM 1451 C C . LEU A 1 179 ? -59.127 5.537 10.581 1.00 32.03 179 LEU A C 1
ATOM 1453 O O . LEU A 1 179 ? -57.965 5.909 10.423 1.00 32.03 179 LEU A O 1
ATOM 1457 N N . GLU A 1 180 ? -59.829 5.019 9.571 1.00 38.88 180 GLU A N 1
ATOM 1458 C CA . GLU A 1 180 ? -59.461 5.309 8.185 1.00 38.88 180 GLU A CA 1
ATOM 1459 C C . GLU A 1 180 ? -59.759 6.783 7.869 1.00 38.88 180 GLU A C 1
ATOM 1461 O O . GLU A 1 180 ? -60.782 7.134 7.288 1.00 38.88 180 GLU A O 1
ATOM 1466 N N . LYS A 1 181 ? -58.832 7.665 8.262 1.00 26.64 181 LYS A N 1
ATOM 1467 C CA . LYS A 1 181 ? -58.378 8.826 7.479 1.00 26.64 181 LYS A CA 1
ATOM 1468 C C . LYS A 1 181 ? -56.908 9.095 7.838 1.00 26.64 181 LYS A C 1
ATOM 1470 O O . LYS A 1 181 ? -56.564 9.176 9.017 1.00 26.64 181 LYS A O 1
ATOM 1475 N N . PRO A 1 182 ? -56.016 9.234 6.843 1.00 29.61 182 PRO A N 1
ATOM 1476 C CA . PRO A 1 182 ? -54.584 9.050 7.030 1.00 29.61 182 PRO A CA 1
ATOM 1477 C C . PRO A 1 182 ? -53.974 10.250 7.750 1.00 29.61 182 PRO A C 1
ATOM 1479 O O . PRO A 1 182 ? -53.866 11.348 7.199 1.00 29.61 182 PRO A O 1
ATOM 1482 N N . SER A 1 183 ? -53.529 10.040 8.985 1.00 29.45 183 SER A N 1
ATOM 1483 C CA . SER A 1 183 ? -52.807 11.045 9.756 1.00 29.45 183 SER A CA 1
ATOM 1484 C C . SER A 1 183 ? -51.433 10.510 10.170 1.00 29.45 183 SER A C 1
ATOM 1486 O O . SER A 1 183 ? -51.275 9.781 11.141 1.00 29.45 183 SER A O 1
ATOM 1488 N N . LYS A 1 184 ? -50.444 10.936 9.375 1.00 31.78 184 LYS A N 1
ATOM 1489 C CA . LYS A 1 184 ? -49.067 11.286 9.752 1.00 31.78 184 LYS A CA 1
ATOM 1490 C C . LYS A 1 184 ? -48.317 10.260 10.608 1.00 31.78 184 LYS A C 1
ATOM 1492 O O . LYS A 1 184 ? -48.215 10.381 11.826 1.00 31.78 184 LYS A O 1
ATOM 1497 N N . SER A 1 185 ? -47.615 9.374 9.906 1.00 31.70 185 SER A N 1
ATOM 1498 C CA . SER A 1 185 ? -46.377 8.783 10.398 1.00 31.70 185 SER A CA 1
ATOM 1499 C C . SER A 1 185 ? -45.454 9.870 10.966 1.00 31.70 185 SER A C 1
ATOM 1501 O O . SER A 1 185 ? -45.223 10.922 10.352 1.00 31.70 185 SER A O 1
ATOM 1503 N N . LYS A 1 186 ? -44.916 9.616 12.164 1.00 31.80 186 LYS A N 1
ATOM 1504 C CA . LYS A 1 186 ? -43.748 10.325 12.686 1.00 31.80 186 LYS A CA 1
ATOM 1505 C C . LYS A 1 186 ? -42.623 10.115 11.680 1.00 31.80 186 LYS A C 1
ATOM 1507 O O . LYS A 1 186 ? -42.008 9.056 11.621 1.00 31.80 186 LYS A O 1
ATOM 1512 N N . LYS A 1 187 ? -42.401 11.135 10.853 1.00 31.92 187 LYS A N 1
ATOM 1513 C CA . LYS A 1 187 ? -41.219 11.259 10.012 1.00 31.92 187 LYS A CA 1
ATOM 1514 C C . LYS A 1 187 ? -40.005 11.038 10.917 1.00 31.92 187 LYS A C 1
ATOM 1516 O O . LYS A 1 187 ? -39.821 11.797 11.870 1.00 31.92 187 LYS A O 1
ATOM 1521 N N . VAL A 1 188 ? -39.163 10.059 10.569 1.00 32.16 188 VAL A N 1
ATOM 1522 C CA . VAL A 1 188 ? -37.696 10.199 10.636 1.00 32.16 188 VAL A CA 1
ATOM 1523 C C . VAL A 1 188 ? -37.420 11.684 10.505 1.00 32.16 188 VAL A C 1
ATOM 1525 O O . VAL A 1 188 ? -37.935 12.245 9.538 1.00 32.16 188 VAL A O 1
ATOM 1528 N N . SER A 1 189 ? -36.766 12.344 11.468 1.00 37.41 189 SER A N 1
ATOM 1529 C CA . SER A 1 189 ? -36.486 13.777 11.353 1.00 37.41 189 SER A CA 1
ATOM 1530 C C . SER A 1 189 ? -35.837 13.984 9.997 1.00 37.41 189 SER A C 1
ATOM 1532 O O . SER A 1 189 ? -34.678 13.622 9.793 1.00 37.41 189 SER A O 1
ATOM 1534 N N . ALA A 1 190 ? -36.656 14.421 9.043 1.00 39.84 190 ALA A N 1
ATOM 1535 C CA . ALA A 1 190 ? -36.275 14.431 7.659 1.00 39.84 190 ALA A CA 1
ATOM 1536 C C . ALA A 1 190 ? -35.084 15.363 7.643 1.00 39.84 190 ALA A C 1
ATOM 1538 O O . ALA A 1 190 ? -35.179 16.464 8.200 1.00 39.84 190 ALA A O 1
ATOM 1539 N N . ILE A 1 191 ? -33.967 14.921 7.066 1.00 45.34 191 ILE A N 1
ATOM 1540 C CA . ILE A 1 191 ? -32.936 15.852 6.628 1.00 45.34 191 ILE A CA 1
ATOM 1541 C C . ILE A 1 191 ? -33.722 16.979 5.966 1.00 45.34 191 ILE A C 1
ATOM 1543 O O . ILE A 1 191 ? -34.458 16.726 5.009 1.00 45.34 191 ILE A O 1
ATOM 1547 N N . LYS A 1 192 ? -33.718 18.179 6.559 1.00 54.06 192 LYS A N 1
ATOM 1548 C CA . LYS A 1 192 ? -34.398 19.322 5.961 1.00 54.06 192 LYS A CA 1
ATOM 1549 C C . LYS A 1 192 ? -33.612 19.595 4.690 1.00 54.06 192 LYS A C 1
ATOM 1551 O O . LYS A 1 192 ? -32.580 20.257 4.727 1.00 54.06 192 LYS A O 1
ATOM 1556 N N . VAL A 1 193 ? -34.036 18.981 3.589 1.00 57.78 193 VAL A N 1
ATOM 1557 C CA . VAL A 1 193 ? -33.456 19.209 2.274 1.00 57.78 193 VAL A CA 1
ATOM 1558 C C . VAL A 1 193 ? -33.803 20.650 1.945 1.00 57.78 193 VAL A C 1
ATOM 1560 O O . VAL A 1 193 ? -34.947 20.973 1.631 1.00 57.78 193 VAL A O 1
ATOM 1563 N N . VAL A 1 194 ? -32.825 21.531 2.136 1.00 65.75 194 VAL A N 1
ATOM 1564 C CA . VAL A 1 194 ? -32.954 22.947 1.809 1.00 65.75 194 VAL A CA 1
ATOM 1565 C C . VAL A 1 194 ? -33.120 23.036 0.298 1.00 65.75 194 VAL A C 1
ATOM 1567 O O . VAL A 1 194 ? -32.266 22.548 -0.451 1.00 65.75 194 VAL A O 1
ATOM 1570 N N . LYS A 1 195 ? -34.239 23.608 -0.151 1.00 74.81 195 LYS A N 1
ATOM 1571 C CA . LYS A 1 195 ? -34.536 23.747 -1.578 1.00 74.81 195 LYS A CA 1
ATOM 1572 C C . LYS A 1 195 ? -33.505 24.673 -2.228 1.00 74.81 195 LYS A C 1
ATOM 1574 O O . LYS A 1 195 ? -33.065 25.606 -1.562 1.00 74.81 195 LYS A O 1
ATOM 1579 N N . PRO A 1 196 ? -33.170 24.479 -3.518 1.00 70.69 196 PRO A N 1
ATOM 1580 C CA . PRO A 1 196 ? -32.254 25.368 -4.240 1.00 70.69 196 PRO A CA 1
ATOM 1581 C C . PRO A 1 196 ? -32.623 26.855 -4.147 1.00 70.69 196 PRO A C 1
ATOM 1583 O O . PRO A 1 196 ? -31.745 27.706 -4.130 1.00 70.69 196 PRO A O 1
ATOM 1586 N N . SER A 1 197 ? -33.919 27.152 -4.024 1.00 73.12 197 SER A N 1
ATOM 1587 C CA . SER A 1 197 ? -34.489 28.494 -3.852 1.00 73.12 197 SER A CA 1
ATOM 1588 C C . SER A 1 197 ? -34.044 29.205 -2.571 1.00 73.12 197 SER A C 1
ATOM 1590 O O . SER A 1 197 ? -33.997 30.426 -2.539 1.00 73.12 197 SER A O 1
ATOM 1592 N N . ASP A 1 198 ? -33.734 28.439 -1.523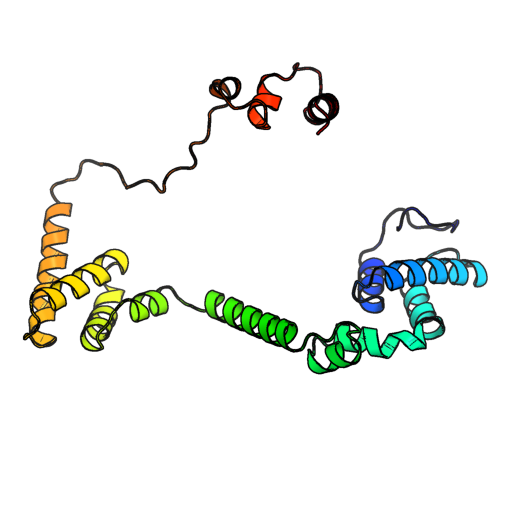 1.00 76.44 198 ASP A N 1
ATOM 1593 C CA . ASP A 1 198 ? -33.435 28.952 -0.183 1.00 76.44 198 ASP A CA 1
ATOM 1594 C C . ASP A 1 198 ? -31.924 28.916 0.119 1.00 76.44 198 ASP A C 1
ATOM 1596 O O . ASP A 1 198 ? -31.500 29.179 1.246 1.00 76.44 198 ASP A O 1
ATOM 1600 N N . TRP A 1 199 ? -31.088 28.564 -0.868 1.00 79.19 199 TRP A N 1
ATOM 1601 C CA . TRP A 1 199 ? -29.636 28.443 -0.685 1.00 79.19 199 TRP A CA 1
ATOM 1602 C C . TRP A 1 199 ? -28.960 29.781 -0.374 1.00 79.19 199 TRP A C 1
ATOM 1604 O O . TRP A 1 199 ? -27.927 29.788 0.286 1.00 79.19 199 TRP A O 1
ATOM 1614 N N . ASP A 1 200 ? -29.580 30.901 -0.746 1.00 74.69 200 ASP A N 1
ATOM 1615 C CA . ASP A 1 200 ? -29.075 32.253 -0.476 1.00 74.69 200 ASP A CA 1
ATOM 1616 C C . ASP A 1 200 ? -29.217 32.688 0.989 1.00 74.69 200 ASP A C 1
ATOM 1618 O O . ASP A 1 200 ? -28.579 33.649 1.410 1.00 74.69 200 ASP A O 1
ATOM 1622 N N . SER A 1 201 ? -30.023 31.975 1.782 1.00 77.75 201 SER A N 1
ATOM 1623 C CA . SER A 1 201 ? -30.210 32.250 3.212 1.00 77.75 201 SER A CA 1
ATOM 1624 C C . SER A 1 201 ? -29.256 31.448 4.111 1.00 77.75 201 SER A C 1
ATOM 1626 O O . SER A 1 201 ? -29.367 31.520 5.338 1.00 77.75 201 SER A O 1
ATOM 1628 N N . LEU A 1 202 ? -28.365 30.639 3.530 1.00 79.81 202 LEU A N 1
ATOM 1629 C CA . LEU A 1 202 ? -27.436 29.781 4.266 1.00 79.81 202 LEU A CA 1
ATOM 1630 C C . LEU A 1 202 ? -26.139 30.525 4.653 1.00 79.81 202 LEU A C 1
ATOM 1632 O O . LEU A 1 202 ? -25.822 31.559 4.068 1.00 79.81 202 LEU A O 1
ATOM 1636 N N . PRO A 1 203 ? -25.372 30.005 5.632 1.00 78.56 203 PRO A N 1
ATOM 1637 C CA . PRO A 1 203 ? -24.090 30.584 6.028 1.00 78.56 203 PRO A CA 1
ATOM 1638 C C . PRO A 1 203 ? -23.086 30.649 4.869 1.00 78.56 203 PRO A C 1
ATOM 1640 O O . PRO A 1 203 ? -23.059 29.781 3.997 1.00 78.56 203 PRO A O 1
ATOM 1643 N N . ASP A 1 204 ? -22.196 31.638 4.906 1.00 74.38 204 AS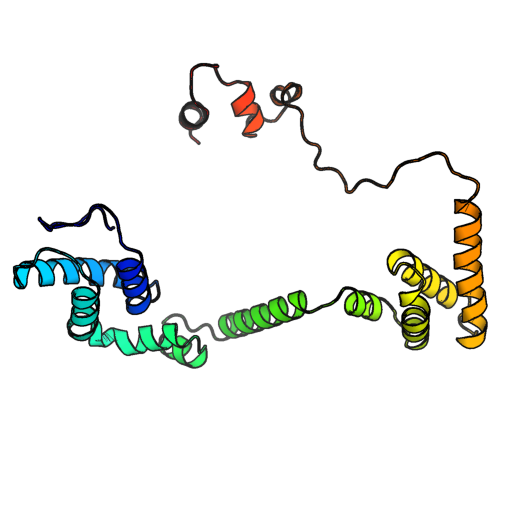P A N 1
ATOM 1644 C CA . ASP A 1 204 ? -21.179 31.905 3.879 1.00 74.38 204 ASP A CA 1
ATOM 1645 C C . ASP A 1 204 ? -20.123 30.796 3.707 1.00 74.38 204 ASP A C 1
ATOM 1647 O O . ASP A 1 204 ? -19.457 30.727 2.662 1.00 74.38 204 ASP A O 1
ATOM 1651 N N . THR A 1 205 ? -20.008 29.936 4.720 1.00 75.50 205 THR A N 1
ATOM 1652 C CA . THR A 1 205 ? -19.175 28.729 4.791 1.00 75.50 205 THR A CA 1
ATOM 1653 C C . THR A 1 205 ? -19.844 27.481 4.201 1.00 75.50 205 THR A C 1
ATOM 1655 O O . THR A 1 205 ? -19.156 26.493 3.946 1.00 75.50 205 THR A O 1
ATOM 1658 N N . ASP A 1 206 ? -21.158 27.498 3.939 1.00 80.56 206 ASP A N 1
ATOM 1659 C CA . ASP A 1 206 ? -21.867 26.361 3.342 1.00 80.56 206 ASP A CA 1
ATOM 1660 C C . ASP A 1 206 ? -21.640 26.317 1.819 1.00 80.56 206 ASP A C 1
ATOM 1662 O O . ASP A 1 206 ? -21.854 27.294 1.093 1.00 80.56 206 ASP A O 1
ATOM 1666 N N . LEU A 1 207 ? -21.240 25.151 1.303 1.00 79.56 207 LEU A N 1
ATOM 1667 C CA . LEU A 1 207 ? -20.991 24.933 -0.127 1.00 79.56 207 LEU A CA 1
ATOM 1668 C C . LEU A 1 207 ? -22.228 25.210 -0.998 1.00 79.56 207 LEU A C 1
ATOM 1670 O O . LEU A 1 207 ? -22.086 25.583 -2.164 1.00 79.56 207 LEU A O 1
ATOM 1674 N N . ARG A 1 208 ? -23.439 25.067 -0.448 1.00 81.62 208 ARG A N 1
ATOM 1675 C CA . ARG A 1 208 ? -24.704 25.318 -1.159 1.00 81.62 208 ARG A CA 1
ATOM 1676 C C . ARG A 1 208 ? -24.951 26.805 -1.393 1.00 81.62 208 ARG A C 1
ATOM 1678 O O . ARG A 1 208 ? -25.324 27.178 -2.502 1.00 81.62 208 ARG A O 1
ATOM 1685 N N . TYR A 1 209 ? -24.643 27.645 -0.407 1.00 82.25 209 TYR A N 1
ATOM 1686 C CA . TYR A 1 209 ? -24.626 29.103 -0.562 1.00 82.25 209 TYR A CA 1
ATOM 1687 C C . TYR A 1 209 ? -23.559 29.539 -1.573 1.00 82.25 209 TYR A C 1
ATOM 1689 O O . TYR A 1 209 ? -23.776 30.386 -2.442 1.00 82.25 209 TYR A O 1
ATOM 1697 N N . ILE A 1 210 ? -22.377 28.913 -1.515 1.00 78.38 210 ILE A N 1
ATOM 1698 C CA . ILE A 1 210 ? -21.306 29.191 -2.477 1.00 78.38 210 ILE A CA 1
ATOM 1699 C C . ILE A 1 210 ? -21.760 28.839 -3.897 1.00 78.38 2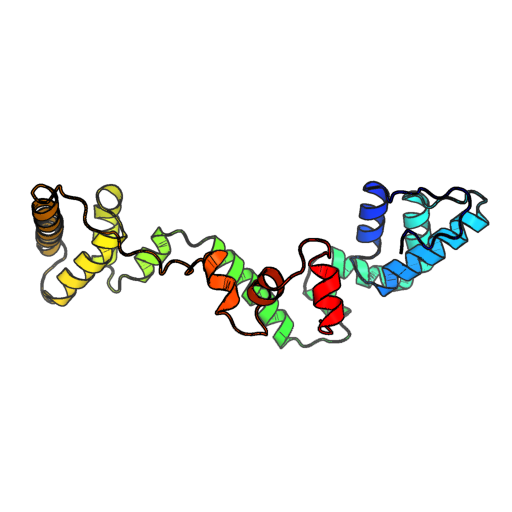10 ILE A C 1
ATOM 1701 O O . ILE A 1 210 ? -21.439 29.582 -4.826 1.00 78.38 210 ILE A O 1
ATOM 1705 N N . TYR A 1 211 ? -22.522 27.760 -4.072 1.00 79.69 211 TYR A N 1
ATOM 1706 C CA . TYR A 1 211 ? -23.085 27.383 -5.362 1.00 79.69 211 TYR A CA 1
ATOM 1707 C C . TYR A 1 211 ? -24.177 28.347 -5.845 1.00 79.69 211 TYR A C 1
ATOM 1709 O O . TYR A 1 211 ? -24.128 28.735 -7.008 1.00 79.69 211 TYR A O 1
ATOM 1717 N N . SER A 1 212 ? -25.137 28.755 -5.007 1.00 80.50 212 SER A N 1
ATOM 1718 C CA . SER A 1 212 ? -26.240 29.631 -5.448 1.00 80.50 212 SER A CA 1
ATOM 1719 C C . SER A 1 212 ? -25.749 30.996 -5.921 1.00 80.50 212 SER A C 1
ATOM 1721 O O . SER A 1 212 ? -26.222 31.534 -6.915 1.00 80.50 212 SER A O 1
ATOM 1723 N N . GLN A 1 213 ? -24.702 31.510 -5.284 1.00 78.06 213 GLN A N 1
ATOM 1724 C CA . GLN A 1 213 ? -24.116 32.797 -5.632 1.00 78.06 213 GLN A CA 1
ATOM 1725 C C . GLN A 1 213 ? -23.209 32.737 -6.882 1.00 78.06 213 GLN A C 1
ATOM 1727 O O . GLN A 1 213 ? -22.598 33.740 -7.261 1.00 78.06 213 GLN A O 1
ATOM 1732 N N . ARG A 1 214 ? -23.019 31.566 -7.507 1.00 77.50 214 ARG A N 1
ATOM 1733 C CA . ARG A 1 214 ? -22.124 31.341 -8.658 1.00 77.50 214 ARG A CA 1
ATOM 1734 C C . ARG A 1 214 ? -22.630 32.040 -9.926 1.00 77.50 214 ARG A C 1
ATOM 1736 O O . ARG A 1 214 ? -23.804 31.972 -10.256 1.00 77.50 214 ARG A O 1
ATOM 1743 N N . GLN A 1 215 ? -21.717 32.664 -10.677 1.00 72.50 215 GLN A N 1
ATOM 1744 C CA . GLN A 1 215 ? -22.028 33.140 -12.032 1.00 72.50 215 GLN A CA 1
ATOM 1745 C C . GLN A 1 215 ? -22.258 31.930 -12.953 1.00 72.50 215 GLN A C 1
ATOM 1747 O O . GLN A 1 215 ? -21.441 31.007 -12.907 1.00 72.50 215 GLN A O 1
ATOM 1752 N N . PRO A 1 216 ? -23.302 31.922 -13.802 1.00 68.62 216 PRO A N 1
ATOM 1753 C CA . PRO A 1 216 ? -23.702 30.737 -14.569 1.00 68.62 216 PRO A CA 1
ATOM 1754 C C . PRO A 1 216 ? -22.594 30.177 -15.477 1.00 68.62 216 PRO A C 1
ATOM 1756 O O . PRO A 1 216 ? -22.574 28.977 -15.735 1.00 68.62 216 PRO A O 1
ATOM 1759 N N . GLU A 1 217 ? -21.641 31.010 -15.903 1.00 71.38 217 GLU A N 1
ATOM 1760 C CA . GLU A 1 217 ? -20.568 30.622 -16.831 1.00 71.38 217 GLU A CA 1
ATOM 1761 C C . GLU A 1 217 ? -19.336 29.970 -16.183 1.00 71.38 217 GLU A C 1
ATOM 1763 O O . GLU A 1 217 ? -18.628 29.209 -16.835 1.00 71.38 217 GLU A O 1
ATOM 1768 N N . LYS A 1 218 ? -19.055 30.241 -14.905 1.00 74.44 218 LYS A N 1
ATOM 1769 C CA . LYS A 1 218 ? -17.863 29.701 -14.209 1.00 74.44 218 LYS A CA 1
ATOM 1770 C C . LYS A 1 218 ? -18.172 28.357 -13.610 1.00 74.44 218 LYS A C 1
ATOM 1772 O O . LYS A 1 218 ? -19.338 28.166 -13.332 1.00 74.44 218 LYS A O 1
ATOM 1777 N N . THR A 1 219 ? -17.217 27.464 -13.345 1.00 80.00 219 THR A N 1
ATOM 1778 C CA . THR A 1 219 ? -17.459 26.175 -12.648 1.00 80.00 219 THR A CA 1
ATOM 1779 C C . THR A 1 219 ? -17.491 26.303 -11.112 1.00 80.00 219 THR A C 1
ATOM 1781 O O . THR A 1 219 ? -17.013 27.282 -10.545 1.00 80.00 219 THR A O 1
ATOM 1784 N N . MET A 1 220 ? -18.073 25.327 -10.391 1.00 75.69 220 MET A N 1
ATOM 1785 C CA . MET A 1 220 ? -18.094 25.329 -8.909 1.00 75.69 220 MET A CA 1
ATOM 1786 C C . MET A 1 220 ? -16.667 25.344 -8.342 1.00 75.69 220 MET A C 1
ATOM 1788 O O . MET A 1 220 ? -16.372 26.087 -7.410 1.00 75.69 220 MET A O 1
ATOM 1792 N N . HIS A 1 221 ? -15.782 24.567 -8.964 1.00 75.38 221 HIS A N 1
ATOM 1793 C CA . HIS A 1 221 ? -14.372 24.472 -8.611 1.00 75.38 221 HIS A CA 1
ATOM 1794 C C . HIS A 1 221 ? -13.641 25.820 -8.755 1.00 75.38 221 HIS A C 1
ATOM 1796 O O . HIS A 1 221 ? -12.899 26.220 -7.863 1.00 75.38 221 HIS A O 1
ATOM 1802 N N . GLU A 1 222 ? -13.894 26.572 -9.831 1.00 77.94 222 GLU A N 1
ATOM 1803 C CA . GLU A 1 222 ? -13.313 27.913 -10.018 1.00 77.94 222 GLU A CA 1
ATOM 1804 C C . GLU A 1 222 ? -13.734 28.900 -8.926 1.00 77.94 222 GLU A C 1
ATOM 1806 O O . GLU A 1 222 ? -12.941 29.746 -8.511 1.00 77.94 222 GLU A O 1
ATOM 1811 N N . ARG A 1 223 ? -14.972 28.786 -8.432 1.00 76.31 223 ARG A N 1
ATOM 1812 C CA . ARG A 1 223 ? -15.486 29.655 -7.370 1.00 76.31 223 ARG A CA 1
ATOM 1813 C C . ARG A 1 223 ? -14.905 29.314 -5.998 1.00 76.31 223 ARG A C 1
ATOM 1815 O O . ARG A 1 223 ? -14.615 30.233 -5.236 1.00 76.31 223 ARG A O 1
ATOM 1822 N N . LEU A 1 224 ? -14.705 28.030 -5.699 1.00 76.12 224 LEU A N 1
ATOM 1823 C CA . LEU A 1 224 ? -14.056 27.584 -4.459 1.00 76.12 224 LEU A CA 1
ATOM 1824 C C . LEU A 1 224 ? -12.593 28.035 -4.408 1.00 76.12 224 LEU A C 1
ATOM 1826 O O . LEU A 1 224 ? -12.194 28.697 -3.450 1.00 76.12 224 LEU A O 1
ATOM 1830 N N . LYS A 1 225 ? -11.870 27.871 -5.524 1.00 77.88 225 LYS A N 1
ATOM 1831 C CA . LYS A 1 225 ? -10.491 28.349 -5.675 1.00 77.88 225 LYS A CA 1
ATOM 1832 C C . LYS A 1 225 ? -10.352 29.858 -5.432 1.00 77.88 225 LYS A C 1
ATOM 1834 O O . LYS A 1 225 ? -9.358 30.299 -4.867 1.00 77.88 225 LYS A O 1
ATOM 1839 N N . GLY A 1 226 ? -11.351 30.656 -5.826 1.00 72.19 226 GLY A N 1
ATOM 1840 C CA . GLY A 1 226 ? -11.390 32.100 -5.564 1.00 72.19 226 GLY A CA 1
ATOM 1841 C C . GLY A 1 226 ? -11.688 32.481 -4.106 1.00 72.19 226 GLY A C 1
ATOM 1842 O O . GLY A 1 226 ? -11.267 33.547 -3.667 1.00 72.19 226 GLY A O 1
ATOM 1843 N N . LYS A 1 227 ? -12.380 31.619 -3.349 1.00 67.88 227 LYS A N 1
ATOM 1844 C CA . LYS A 1 227 ? -12.612 31.773 -1.900 1.00 67.88 227 LYS A CA 1
ATOM 1845 C C . LYS A 1 227 ? -11.466 31.214 -1.040 1.00 67.88 227 LYS A C 1
ATOM 1847 O O . LYS A 1 227 ? -11.524 31.353 0.177 1.00 67.88 227 LYS A O 1
ATOM 1852 N N . GLY A 1 228 ? -10.432 30.629 -1.653 1.00 66.06 228 GLY A N 1
ATOM 1853 C CA . GLY A 1 228 ? -9.277 30.068 -0.945 1.00 66.06 228 GLY A CA 1
ATOM 1854 C C . GLY A 1 228 ? -9.539 28.707 -0.293 1.00 66.06 228 GLY A C 1
ATOM 1855 O O . GLY A 1 228 ? -8.825 28.354 0.643 1.00 66.06 228 GLY A O 1
ATOM 1856 N N . VAL A 1 229 ? -10.553 27.976 -0.776 1.00 54.72 229 VAL A N 1
ATOM 1857 C CA . VAL A 1 229 ? -10.898 26.599 -0.373 1.00 54.72 229 VAL A CA 1
ATOM 1858 C C . VAL A 1 229 ? -10.581 25.635 -1.508 1.00 54.72 229 VAL A C 1
ATOM 1860 O O . VAL A 1 229 ? -10.892 25.982 -2.673 1.00 54.72 229 VAL A O 1
#

Sequence (229 aa):
LWQLQLLQRKDALLSDEVRDVWYELSQGVMDIVVKLFVLAQLRALALGNERITAGVLRQVYQDELKPVHPMLEALRSGIPERIARYSDLVVPEIDKRLIQLQLDIAAIQEQTPEEKALQELDTEDQRHLYLMLKEDYDSSLLIPTIKKAFSQNPTMTRQKLLPLVLQWLMEGETVVSELEKPSKSKKVSAIKVVKPSDWDSLPDTDLRYIYSQRQPEKTMHERLKGKGV

InterPro domains:
  IPR021542 Tn7 transposition regulator TnsC [PF11426] (194-229)

Secondary structure (DSSP, 8-state):
-GGG---TT--SS--HHHHHHHHHHHTT-HHHHHHHHHHHHHHHHHTT--S--HHHHHHHHHHH-GGGHHHHHHHHHT-HHHHHTT-SS--HHHHHHHHHHHHHHHHHHH--HHHHHHHH--SHHHHHHHHHHTTTS-HHHHHHHHHHHHHH-TT--HHHHHHHHHHHHHHHHHTTSS--S--------------GGGGGGS-TTSHHHHHHTS-TTS-HHHHHHHHT-

pLDDT: mean 75.3, std 16.6, range [26.64, 97.0]

Foldseek 3Di:
DLVPAPFPPEDPDDDPLNVVLLCLLCVPVVVSSVVLVVQLQVVCVVVVNRYRDSVSSVVCSVPPVVVCVQQSVLSVVVDLVSNLVVPPDPPVVVSVVVVVVVVVVVVVVPDDPLNVLLVLDDDPLLSVLCVVCVVPDPSVLSSVLSVVLCVVCVPDDSVVSNVVSVVVVVVVVVVVPPPPDDDDDPDPVPPPPQDLVCLCVDDPPDLSNLVNPDDPPDDSVVSVVVVVD